Protein AF-A0A662KQZ7-F1 (afdb_monomer_lite)

Sequence (319 aa):
MIIERFAQHGINVYIDDGWKDGPVNGGGELLPYQSNLDDVLGKQLLAFYEHNFADERKGIFRYVVVGVRKDGGGFITPVKYNRFDAIYVSNDFNSMITRVAFTPRELRVQLAKAILHELGHSLGLMPGIFPGIDLMSRKFGDRYPSMSDDEYNAYLEKYYSVMNYQYIYNKPWWYSEDRKYLFDYSDGSNGLPYDWNDWEHIYLPTFQIDVPAYEDPSIETFEDFNPVKDYPELVAKGWKYDENLTRRYAEEFEKFVLVKNTEADIKVLIKEKAEKDEYNLRIYAKPKVEPVFAVYSLVAEGKLMNGNIQFYSPDKNIP

Foldseek 3Di:
DVQVQCVVLVHGDDDFQDDPPDDQLRHVDDDDADADDDQVVLVVLLVCVVPRHDPVCQLPAAAEDEHAYPQQAKAFFDNDFQFRRYIYGYQDPNVCVLLVQDDPVSSVLLRLLRVVLSVLVNQQNAQLLQLLFQQDPVVVNAQDVVDDPVLSVLLQQQQAASRHPSQSRDQPPPNDPPSDRDDHGFCCPSHPDNYDRSSLQGHPSRNNFRFQTDDPPPPDHSVRDDRPPPPPPCCPPQKDWDPVVQVVCVVVCCVLPPDDPFRKRKIKIARPDADPPDFGIWIWIFTPRPPGGGDTGTRWIFHQDPNDTDTDDPVPPDD

Secondary structure (DSSP, 8-state):
-HHHHHHHTT---------TTS-TTSS-PPPPP-S---TTT-HHHHHHHHHHS-GGGBTTB-EEEEE--TT--EEEE-SSSS---EEEEE-SHHHHHHTT--SHHHHHHHHHHHHHHHHHHTTT--TTTSEEEE---TTT--S-TTS-HHHHHHHHHH--STTSHHHHS---TTT-TT-PPP-S---STT-TTT---HHHH--GGGGGS---B----SSS-TTT---B-----S--TTEEE-HHHHHHHHHHHGGG-SSSSS-EEEEEEEETT--TTS--EEEEEEE--TTS----EEEEEEEEETTEEEE--GGG---

Structure (mmCIF, N/CA/C/O backbone):
data_AF-A0A662KQZ7-F1
#
_entry.id   AF-A0A662KQZ7-F1
#
loop_
_atom_site.group_PDB
_atom_site.id
_atom_site.type_symbol
_atom_site.label_atom_id
_atom_site.label_alt_id
_atom_site.label_comp_id
_atom_site.label_asym_id
_atom_site.label_entity_id
_atom_site.label_seq_id
_atom_site.pdbx_PDB_ins_code
_atom_site.Cartn_x
_atom_site.Cartn_y
_atom_site.Cartn_z
_atom_site.occupancy
_atom_site.B_iso_or_equiv
_atom_site.auth_seq_id
_atom_site.auth_comp_id
_atom_site.auth_asym_id
_atom_site.auth_atom_id
_atom_site.pdbx_PDB_model_num
ATOM 1 N N . MET A 1 1 ? 9.953 -15.419 -7.417 1.00 75.88 1 MET A N 1
ATOM 2 C CA . MET A 1 1 ? 8.485 -15.365 -7.195 1.00 75.88 1 MET A CA 1
ATOM 3 C C . MET A 1 1 ? 8.190 -14.462 -6.002 1.00 75.88 1 MET A C 1
ATOM 5 O O . MET A 1 1 ? 9.085 -14.290 -5.189 1.00 75.88 1 MET A O 1
ATOM 9 N N . ILE A 1 2 ? 6.979 -13.897 -5.875 1.00 86.06 2 ILE A N 1
ATOM 10 C CA . ILE A 1 2 ? 6.613 -13.027 -4.729 1.00 86.06 2 ILE A CA 1
ATOM 11 C C . ILE A 1 2 ? 6.863 -13.752 -3.398 1.00 86.06 2 ILE A C 1
ATOM 13 O O . ILE A 1 2 ? 7.532 -13.215 -2.525 1.00 86.06 2 ILE A O 1
ATOM 17 N N . ILE A 1 3 ? 6.428 -15.014 -3.301 1.00 90.06 3 ILE A N 1
ATOM 18 C CA . ILE A 1 3 ? 6.630 -15.867 -2.118 1.00 90.06 3 ILE A CA 1
ATOM 19 C C . ILE A 1 3 ? 8.115 -15.965 -1.736 1.00 90.06 3 ILE A C 1
ATOM 21 O O . ILE A 1 3 ? 8.460 -15.806 -0.574 1.00 90.06 3 ILE A O 1
ATOM 25 N N . GLU A 1 4 ? 9.002 -16.194 -2.711 1.00 89.00 4 GLU A N 1
ATOM 26 C CA . GLU A 1 4 ? 10.443 -16.329 -2.457 1.00 89.00 4 GLU A CA 1
ATOM 27 C C . GLU A 1 4 ? 11.063 -15.025 -1.949 1.00 89.00 4 GLU A C 1
ATOM 29 O O . GLU A 1 4 ? 11.915 -15.072 -1.070 1.00 89.00 4 GLU A O 1
ATOM 34 N N . ARG A 1 5 ? 10.626 -13.872 -2.477 1.00 89.44 5 ARG A N 1
ATOM 35 C CA . ARG A 1 5 ? 11.110 -12.562 -2.024 1.00 89.44 5 ARG A CA 1
ATOM 36 C C . ARG A 1 5 ? 10.711 -12.298 -0.587 1.00 89.44 5 ARG A C 1
ATOM 38 O O . ARG A 1 5 ? 11.571 -12.109 0.254 1.00 89.44 5 ARG A O 1
ATOM 45 N N . PHE A 1 6 ? 9.429 -12.415 -0.271 1.00 91.19 6 PHE A N 1
ATOM 46 C CA . PHE A 1 6 ? 8.954 -12.218 1.097 1.00 91.19 6 PHE A CA 1
ATOM 47 C C . PHE A 1 6 ? 9.588 -13.210 2.087 1.00 91.19 6 PHE A C 1
ATOM 49 O O . PHE A 1 6 ? 9.958 -12.820 3.194 1.00 91.19 6 PHE A O 1
ATOM 56 N N . ALA A 1 7 ? 9.811 -14.463 1.677 1.00 91.69 7 ALA A N 1
ATOM 57 C CA . ALA A 1 7 ? 10.473 -15.460 2.514 1.00 91.69 7 ALA A CA 1
ATOM 58 C C . ALA A 1 7 ? 11.930 -15.091 2.859 1.00 91.69 7 ALA A C 1
ATOM 60 O O . ALA A 1 7 ? 12.380 -15.404 3.961 1.00 91.69 7 ALA A O 1
ATOM 61 N N . GLN A 1 8 ? 12.655 -14.394 1.971 1.00 89.81 8 GLN A N 1
ATOM 62 C CA . GLN A 1 8 ? 14.005 -13.875 2.260 1.00 89.81 8 GLN A CA 1
ATOM 63 C C . GLN A 1 8 ? 14.004 -12.858 3.411 1.00 89.81 8 GLN A C 1
ATOM 65 O O . GLN A 1 8 ? 15.000 -12.747 4.121 1.00 89.81 8 GLN A O 1
ATOM 70 N N . HIS A 1 9 ? 12.870 -12.197 3.648 1.00 85.81 9 HIS A N 1
ATOM 71 C CA . HIS A 1 9 ? 12.657 -11.244 4.740 1.00 85.81 9 HIS A CA 1
ATOM 72 C C . HIS A 1 9 ? 11.870 -11.852 5.915 1.00 85.81 9 HIS A C 1
ATOM 74 O O . HIS A 1 9 ? 11.361 -11.132 6.769 1.00 85.81 9 HIS A O 1
ATOM 80 N N . GLY A 1 10 ? 11.757 -13.186 5.981 1.00 85.06 10 GLY A N 1
ATOM 81 C CA . GLY A 1 10 ? 11.071 -13.880 7.075 1.00 85.06 10 GLY A CA 1
ATOM 82 C C . GLY A 1 10 ? 9.547 -13.732 7.058 1.00 85.06 10 GLY A C 1
ATOM 83 O O . GLY A 1 10 ? 8.899 -13.970 8.078 1.00 85.06 10 GLY A O 1
ATOM 84 N N . ILE A 1 11 ? 8.963 -13.353 5.919 1.00 87.81 11 ILE A N 1
ATOM 85 C CA . ILE A 1 11 ? 7.523 -13.144 5.774 1.00 87.81 11 ILE A CA 1
ATOM 86 C C . ILE A 1 11 ? 6.914 -14.307 4.999 1.00 87.81 11 ILE A C 1
ATOM 88 O O . ILE A 1 11 ? 7.300 -14.613 3.871 1.00 87.81 11 ILE A O 1
ATOM 92 N N . ASN A 1 12 ? 5.910 -14.940 5.601 1.00 89.00 12 ASN A N 1
ATOM 93 C CA . ASN A 1 12 ? 5.162 -16.010 4.956 1.00 89.00 12 ASN A CA 1
ATOM 94 C C . ASN A 1 12 ? 4.050 -15.425 4.086 1.00 89.00 12 ASN A C 1
ATOM 96 O O . ASN A 1 12 ? 3.220 -14.653 4.566 1.00 89.00 12 ASN A O 1
ATOM 100 N N . VAL A 1 13 ? 4.012 -15.836 2.820 1.00 88.88 13 VAL A N 1
ATOM 101 C CA . VAL A 1 13 ? 2.973 -15.438 1.866 1.00 88.88 13 VAL A CA 1
ATOM 102 C C . VAL A 1 13 ? 2.086 -16.634 1.567 1.00 88.88 13 VAL A C 1
ATOM 104 O O . VAL A 1 13 ? 2.566 -17.678 1.128 1.00 88.88 13 VAL A O 1
ATOM 107 N N . TYR A 1 14 ? 0.785 -16.447 1.764 1.00 87.19 14 TYR A N 1
ATOM 108 C CA . TYR A 1 14 ? -0.248 -17.414 1.420 1.00 87.19 14 TYR A CA 1
ATOM 109 C C . TYR A 1 14 ? -1.086 -16.821 0.293 1.00 87.19 14 TYR A C 1
ATOM 111 O O . TYR A 1 14 ? -1.638 -15.732 0.439 1.00 87.19 14 TYR A O 1
ATOM 119 N N . ILE A 1 15 ? -1.142 -17.522 -0.836 1.00 85.75 15 ILE A N 1
ATOM 120 C CA . ILE A 1 15 ? -1.968 -17.145 -1.982 1.00 85.75 15 ILE A CA 1
ATOM 121 C C . ILE A 1 15 ? -3.130 -18.122 -2.021 1.00 85.75 15 ILE A C 1
ATOM 123 O O . ILE A 1 15 ? -2.909 -19.332 -2.027 1.00 85.75 15 ILE A O 1
ATOM 127 N N . ASP A 1 16 ? -4.342 -17.584 -2.036 1.00 80.12 16 ASP A N 1
ATOM 128 C CA . ASP A 1 16 ? -5.554 -18.357 -2.251 1.00 80.12 16 ASP A CA 1
ATOM 129 C C . ASP A 1 16 ? -6.150 -17.964 -3.600 1.00 80.12 16 ASP A C 1
ATOM 131 O O . ASP A 1 16 ? -6.481 -16.802 -3.837 1.00 80.12 16 ASP A O 1
ATOM 135 N N . ASP A 1 17 ? -6.221 -18.935 -4.497 1.00 74.81 17 ASP A N 1
ATOM 136 C CA . ASP A 1 17 ? -6.818 -18.829 -5.820 1.00 74.81 17 ASP A CA 1
ATOM 137 C C . ASP A 1 17 ? -8.196 -19.498 -5.877 1.00 74.81 17 ASP A C 1
ATOM 139 O O . ASP A 1 17 ? -8.661 -19.823 -6.961 1.00 74.81 17 ASP A O 1
ATOM 143 N N . GLY A 1 18 ? -8.857 -19.688 -4.734 1.00 67.88 18 GLY A N 1
ATOM 144 C CA . GLY A 1 18 ? -10.141 -20.361 -4.610 1.00 67.88 18 GLY A CA 1
ATOM 145 C C . GLY A 1 18 ? -10.022 -21.876 -4.734 1.00 67.88 18 GLY A C 1
ATOM 146 O O . GLY A 1 18 ? -9.717 -22.429 -5.789 1.00 67.88 18 GLY A O 1
ATOM 147 N N . TRP A 1 19 ? -10.339 -22.596 -3.660 1.00 62.97 19 TRP A N 1
ATOM 148 C CA . TRP A 1 19 ? -10.459 -24.052 -3.717 1.00 62.97 19 TRP A CA 1
ATOM 149 C C . TRP A 1 19 ? -11.850 -24.486 -4.158 1.00 62.97 19 TRP A C 1
ATOM 151 O O . TRP A 1 19 ? -12.856 -23.914 -3.745 1.00 62.97 19 TRP A O 1
ATOM 161 N N . LYS A 1 20 ? -11.912 -25.571 -4.937 1.00 60.44 20 LYS A N 1
ATOM 162 C CA . LYS A 1 20 ? -13.179 -26.155 -5.403 1.00 60.44 20 LYS A CA 1
ATOM 163 C C . LYS A 1 20 ? -14.123 -26.535 -4.252 1.00 60.44 20 LYS A C 1
ATOM 165 O O . LYS A 1 20 ? -15.333 -26.421 -4.408 1.00 60.44 20 LYS A O 1
ATOM 170 N N . ASP A 1 21 ? -13.552 -26.954 -3.124 1.00 65.19 21 ASP A N 1
ATOM 171 C CA . ASP A 1 21 ? -14.279 -27.318 -1.902 1.00 65.19 21 ASP A CA 1
ATOM 172 C C . ASP A 1 21 ? -14.209 -26.207 -0.830 1.00 65.19 21 ASP A C 1
ATOM 174 O O . ASP A 1 21 ? -14.544 -26.433 0.333 1.00 65.19 21 ASP A O 1
ATOM 178 N N . GLY A 1 22 ? -13.717 -25.020 -1.199 1.00 63.22 22 GLY A N 1
ATOM 179 C CA . GLY A 1 22 ? -13.642 -23.850 -0.329 1.00 63.22 22 GLY A CA 1
ATOM 180 C C . GLY A 1 22 ? -14.979 -23.107 -0.217 1.00 63.22 22 GLY A C 1
ATOM 181 O O . GLY A 1 22 ? -15.973 -23.500 -0.836 1.00 63.22 22 GLY A O 1
ATOM 182 N N . PRO A 1 23 ? -15.024 -22.015 0.567 1.00 62.88 23 PRO A N 1
ATOM 183 C CA . PRO A 1 23 ? -16.182 -21.132 0.600 1.00 62.88 23 PRO A CA 1
ATOM 184 C C . PRO A 1 23 ? -16.540 -20.658 -0.813 1.00 62.88 23 PRO A C 1
ATOM 186 O O . PRO A 1 23 ? -15.656 -20.347 -1.617 1.00 62.88 23 PRO A O 1
ATOM 189 N N . VAL A 1 24 ? -17.841 -20.564 -1.105 1.00 63.28 24 VAL A N 1
ATOM 190 C CA . VAL A 1 24 ? -18.322 -19.804 -2.268 1.00 63.28 24 VAL A CA 1
ATOM 191 C C . VAL A 1 24 ? -17.716 -18.400 -2.145 1.00 63.28 24 VAL A C 1
ATOM 193 O O . VAL A 1 24 ? -17.809 -17.824 -1.065 1.00 63.28 24 VAL A O 1
ATOM 196 N N . ASN A 1 25 ? -17.072 -17.881 -3.202 1.00 65.69 25 ASN A N 1
ATOM 197 C CA . ASN A 1 25 ? -16.348 -16.592 -3.213 1.00 65.69 25 ASN A CA 1
ATOM 198 C C . ASN A 1 25 ? -14.954 -16.598 -2.538 1.00 65.69 25 ASN A C 1
ATOM 200 O O . ASN A 1 25 ? -14.518 -15.613 -1.936 1.00 65.69 25 ASN A O 1
ATOM 204 N N . GLY A 1 26 ? -14.236 -17.725 -2.616 1.00 63.38 26 GLY A N 1
ATOM 205 C CA . GLY A 1 26 ? -12.878 -17.878 -2.077 1.00 63.38 26 GLY A CA 1
ATOM 206 C C . GLY A 1 26 ? -11.733 -17.329 -2.946 1.00 63.38 26 GLY A C 1
ATOM 207 O O . GLY A 1 26 ? -10.599 -17.337 -2.479 1.00 63.38 26 GLY A O 1
ATOM 208 N N . GLY A 1 27 ? -12.009 -16.865 -4.170 1.00 73.12 27 GLY A N 1
ATOM 209 C CA . GLY A 1 27 ? -11.004 -16.499 -5.180 1.00 73.12 27 GLY A CA 1
ATOM 210 C C . GLY A 1 27 ? -11.090 -17.371 -6.441 1.00 73.12 27 GLY A C 1
ATOM 211 O O . GLY A 1 27 ? -11.914 -18.279 -6.513 1.00 73.12 27 GLY A O 1
ATOM 212 N N . GLY A 1 28 ? -10.284 -17.064 -7.465 1.00 77.00 28 GLY A N 1
ATOM 213 C CA . GLY A 1 28 ? -10.148 -17.884 -8.689 1.00 77.00 28 GLY A CA 1
ATOM 214 C C . GLY A 1 28 ? -11.301 -17.860 -9.683 1.00 77.00 28 GLY A C 1
ATOM 215 O O . GLY A 1 28 ? -11.211 -18.465 -10.753 1.00 77.00 28 GLY A O 1
ATOM 216 N N . GLU A 1 29 ? -12.392 -17.183 -9.348 1.00 80.06 29 GLU A N 1
ATOM 217 C CA . GLU A 1 29 ? -13.544 -17.083 -10.226 1.00 80.06 29 GLU A CA 1
ATOM 218 C C . GLU A 1 29 ? -13.314 -16.110 -11.388 1.00 80.06 29 GLU A C 1
ATOM 220 O O . GLU A 1 29 ? -12.538 -15.155 -11.315 1.00 80.06 29 GLU A O 1
ATOM 225 N N . LEU A 1 30 ? -14.028 -16.356 -12.486 1.00 84.88 30 LEU A N 1
ATOM 226 C CA . LEU A 1 30 ? -14.088 -15.421 -13.599 1.00 84.88 30 LEU A CA 1
ATOM 227 C C . LEU A 1 30 ? -15.157 -14.371 -13.310 1.00 84.88 30 LEU A C 1
ATOM 229 O O . LEU A 1 30 ? -16.343 -14.686 -13.222 1.00 84.88 30 LEU A O 1
ATOM 233 N N . LEU A 1 31 ? -14.727 -13.117 -13.210 1.00 84.44 31 LEU A N 1
ATOM 234 C CA . LEU A 1 31 ? -15.608 -11.984 -12.959 1.00 84.44 31 LEU A CA 1
ATOM 235 C C . LEU A 1 31 ? -16.219 -11.442 -14.266 1.00 84.44 31 LEU A C 1
ATOM 237 O O . LEU A 1 31 ? -15.609 -11.561 -15.336 1.00 84.44 31 LEU A O 1
ATOM 241 N N . PRO A 1 32 ? -17.409 -10.812 -14.211 1.00 84.06 32 PRO A N 1
ATOM 242 C CA . PRO A 1 32 ? -17.989 -10.123 -15.358 1.00 84.06 32 PRO A CA 1
ATOM 243 C C . PRO A 1 32 ? -17.052 -9.059 -15.940 1.00 84.06 32 PRO A C 1
ATOM 245 O O . PRO A 1 32 ? -16.461 -8.265 -15.208 1.00 84.06 32 PRO A O 1
ATOM 248 N N . TYR A 1 33 ? -16.970 -8.996 -17.271 1.00 84.56 33 TYR A N 1
ATOM 249 C CA . TYR A 1 33 ? -16.213 -7.952 -17.958 1.00 84.56 33 TYR A CA 1
ATOM 250 C C . TYR A 1 33 ? -16.781 -6.560 -17.646 1.00 84.56 33 TYR A C 1
ATOM 252 O O . TYR A 1 33 ? -17.986 -6.331 -17.766 1.00 84.56 33 TYR A O 1
ATOM 260 N N . GLN A 1 34 ? -15.897 -5.624 -17.301 1.00 76.94 34 GLN A N 1
ATOM 261 C CA . GLN A 1 34 ? -16.217 -4.218 -17.071 1.00 76.94 34 GLN A CA 1
ATOM 262 C C . GLN A 1 34 ? -15.304 -3.354 -17.938 1.00 76.94 34 GLN A C 1
ATOM 264 O O . GLN A 1 34 ? -14.084 -3.446 -17.842 1.00 76.94 34 GLN A O 1
ATOM 269 N N . SER A 1 35 ? -15.890 -2.514 -18.792 1.00 68.19 35 SER A N 1
ATOM 270 C CA . SER A 1 35 ? -15.122 -1.643 -19.692 1.00 68.19 35 SER A CA 1
ATOM 271 C C . SER A 1 35 ? -14.590 -0.381 -19.008 1.00 68.19 35 SER A C 1
ATOM 273 O O . SER A 1 35 ? -13.646 0.226 -19.506 1.00 68.19 35 SER A O 1
ATOM 275 N N . ASN A 1 36 ? -15.210 0.017 -17.891 1.00 64.06 36 ASN A N 1
ATOM 276 C CA . ASN A 1 36 ? -14.934 1.259 -17.175 1.00 64.06 36 ASN A CA 1
ATOM 277 C C . ASN A 1 36 ? -14.594 0.931 -15.715 1.00 64.06 36 ASN A C 1
ATOM 279 O O . ASN A 1 36 ? -15.463 0.984 -14.843 1.00 64.06 36 ASN A O 1
ATOM 283 N N . LEU A 1 37 ? -13.344 0.536 -15.485 1.00 69.75 37 LEU A N 1
ATOM 284 C CA . LEU A 1 37 ? -12.750 0.421 -14.156 1.00 69.75 37 LEU A CA 1
ATOM 285 C C . LEU A 1 37 ? -11.941 1.692 -13.906 1.00 69.75 37 LEU A C 1
ATOM 287 O O . LEU A 1 37 ? -11.006 1.977 -14.653 1.00 69.75 37 LEU A O 1
ATOM 291 N N . ASP A 1 38 ? -12.366 2.452 -12.905 1.00 63.31 38 ASP A N 1
ATOM 292 C CA . ASP A 1 38 ? -11.817 3.752 -12.530 1.00 63.31 38 ASP A CA 1
ATOM 293 C C . ASP A 1 38 ? -11.467 3.722 -11.037 1.00 63.31 38 ASP A C 1
ATOM 295 O O . ASP A 1 38 ? -12.185 3.096 -10.249 1.00 63.31 38 ASP A O 1
ATOM 299 N N . ASP A 1 39 ? -10.360 4.361 -10.679 1.00 59.50 39 ASP A N 1
ATOM 300 C CA . ASP A 1 39 ? -9.880 4.503 -9.303 1.00 59.50 39 ASP A CA 1
ATOM 301 C C . ASP A 1 39 ? -10.681 5.571 -8.542 1.00 59.50 39 ASP A C 1
ATOM 303 O O . ASP A 1 39 ? -10.994 5.354 -7.376 1.00 59.50 39 ASP A O 1
ATOM 307 N N . VAL A 1 40 ? -11.136 6.636 -9.216 1.00 56.53 40 VAL A N 1
ATOM 308 C CA . VAL A 1 40 ? -11.858 7.769 -8.595 1.00 56.53 40 VAL A CA 1
ATOM 309 C C . VAL A 1 40 ? -13.270 7.403 -8.135 1.00 56.53 40 VAL A C 1
ATOM 311 O O . VAL A 1 40 ? -13.791 7.928 -7.152 1.00 56.53 40 VAL A O 1
ATOM 314 N N . LEU A 1 41 ? -13.957 6.531 -8.878 1.00 53.41 41 LEU A N 1
ATOM 315 C CA . LEU A 1 41 ? -15.350 6.195 -8.582 1.00 53.41 41 LEU A CA 1
ATOM 316 C C . LEU A 1 41 ? -15.524 4.904 -7.790 1.00 53.41 41 LEU A C 1
ATOM 318 O O . LEU A 1 41 ? -16.660 4.690 -7.364 1.00 53.41 41 LEU A O 1
ATOM 322 N N . GLY A 1 42 ? -14.473 4.086 -7.593 1.00 54.41 42 GLY A N 1
ATOM 323 C CA . GLY A 1 42 ? -14.346 2.930 -6.675 1.00 54.41 42 GLY A CA 1
ATOM 324 C C . GLY A 1 42 ? -15.408 1.814 -6.743 1.00 54.41 42 GLY A C 1
ATOM 325 O O . GLY A 1 42 ? -15.209 0.707 -6.246 1.00 54.41 42 GLY A O 1
ATOM 326 N N . LYS A 1 43 ? -16.549 2.063 -7.385 1.00 62.97 43 LYS A N 1
ATOM 327 C CA . LYS A 1 43 ? -17.791 1.290 -7.294 1.00 62.97 43 LYS A CA 1
ATOM 328 C C . LYS A 1 43 ? -17.670 -0.089 -7.919 1.00 62.97 43 LYS A C 1
ATOM 330 O O . LYS A 1 43 ? -18.396 -0.993 -7.526 1.00 62.97 43 LYS A O 1
ATOM 335 N N . GLN A 1 44 ? -16.779 -0.263 -8.889 1.00 75.44 44 GLN A N 1
ATOM 336 C CA . GLN A 1 44 ? -16.594 -1.529 -9.589 1.00 75.44 44 GLN A CA 1
ATOM 337 C C . GLN A 1 44 ? -15.706 -2.485 -8.791 1.00 75.44 44 GLN A C 1
ATOM 339 O O . GLN A 1 44 ? -16.078 -3.646 -8.635 1.00 75.44 44 GLN A O 1
ATOM 344 N N . LEU A 1 45 ? -14.581 -2.008 -8.237 1.00 80.88 45 LEU A N 1
ATOM 345 C CA . LEU A 1 45 ? -13.783 -2.835 -7.328 1.00 80.88 45 LEU A CA 1
ATOM 346 C C . LEU A 1 45 ? -14.559 -3.107 -6.033 1.00 80.88 45 LEU A C 1
ATOM 348 O O . LEU A 1 45 ? -14.515 -4.229 -5.540 1.00 80.88 45 LEU A O 1
ATOM 352 N N . LEU A 1 46 ? -15.356 -2.138 -5.563 1.00 80.50 46 LEU A N 1
ATOM 353 C CA . LEU A 1 46 ? -16.319 -2.327 -4.477 1.00 80.50 46 LEU A CA 1
ATOM 354 C C . LEU A 1 46 ? -17.345 -3.414 -4.766 1.00 80.50 46 LEU A C 1
ATOM 356 O O . LEU A 1 46 ? -17.543 -4.279 -3.921 1.00 80.50 46 LEU A O 1
ATOM 360 N N . ALA A 1 47 ? -17.948 -3.428 -5.953 1.00 81.62 47 ALA A N 1
ATOM 361 C CA . ALA A 1 47 ? -18.916 -4.460 -6.309 1.00 81.62 47 ALA A CA 1
ATOM 362 C C . ALA A 1 47 ? -18.298 -5.867 -6.259 1.00 81.62 47 ALA A C 1
ATOM 364 O O . ALA A 1 47 ? -18.896 -6.777 -5.687 1.00 81.62 47 ALA A O 1
ATOM 365 N N . PHE A 1 48 ? -17.087 -6.046 -6.798 1.00 85.19 48 PHE A N 1
ATOM 366 C CA . PHE A 1 48 ? -16.379 -7.323 -6.678 1.00 85.19 48 PHE A CA 1
ATOM 367 C C . PHE A 1 48 ? -16.027 -7.626 -5.222 1.00 85.19 48 PHE A C 1
ATOM 369 O O . PHE A 1 48 ? -16.237 -8.734 -4.741 1.00 85.19 48 PHE A O 1
ATOM 376 N N . TYR A 1 49 ? -15.569 -6.631 -4.472 1.00 83.31 49 TYR A N 1
ATOM 377 C CA . TYR A 1 49 ? -15.245 -6.822 -3.070 1.00 83.31 49 TYR A CA 1
ATOM 378 C C . TYR A 1 49 ? -16.448 -7.257 -2.226 1.00 83.31 49 TYR A C 1
ATOM 380 O O . TYR A 1 49 ? -16.329 -8.132 -1.370 1.00 83.31 49 TYR A O 1
ATOM 388 N N . GLU A 1 50 ? -17.624 -6.682 -2.465 1.00 82.44 50 GLU A N 1
ATOM 389 C CA . GLU A 1 50 ? -18.853 -7.003 -1.740 1.00 82.44 50 GLU A CA 1
ATOM 390 C C . GLU A 1 50 ? -19.446 -8.353 -2.135 1.00 82.44 50 GLU A C 1
ATOM 392 O O . GLU A 1 50 ? -19.979 -9.045 -1.270 1.00 82.44 50 GLU A O 1
ATOM 397 N N . HIS A 1 51 ? -19.356 -8.739 -3.408 1.00 82.38 51 HIS A N 1
ATOM 398 C CA . HIS A 1 51 ? -20.121 -9.871 -3.935 1.00 82.38 51 HIS A CA 1
ATOM 399 C C . HIS A 1 51 ? -19.290 -11.104 -4.293 1.00 82.38 51 HIS A C 1
ATOM 401 O O . HIS A 1 51 ? -19.863 -12.186 -4.415 1.00 82.38 51 HIS A O 1
ATOM 407 N N . ASN A 1 52 ? -17.972 -10.957 -4.439 1.00 82.25 52 ASN A N 1
ATOM 408 C CA . ASN A 1 52 ? -17.061 -11.985 -4.954 1.00 82.25 52 ASN A CA 1
ATOM 409 C C . ASN A 1 52 ? -15.947 -12.369 -3.971 1.00 82.25 52 ASN A C 1
ATOM 411 O O . ASN A 1 52 ? -15.228 -13.339 -4.195 1.00 82.25 52 ASN A O 1
ATOM 415 N N . PHE A 1 53 ? -15.840 -11.677 -2.835 1.00 82.25 53 PHE A N 1
ATOM 416 C CA . PHE A 1 53 ? -14.982 -12.103 -1.732 1.00 82.25 53 PHE A CA 1
ATOM 417 C C . PHE A 1 53 ? -15.800 -12.382 -0.479 1.00 82.25 53 PHE A C 1
ATOM 419 O O . PHE A 1 53 ? -16.622 -11.565 -0.056 1.00 82.25 53 PHE A O 1
ATOM 426 N N . ALA A 1 54 ? -15.557 -13.549 0.114 1.00 80.69 54 ALA A N 1
ATOM 427 C CA . ALA A 1 54 ? -16.254 -14.009 1.305 1.00 80.69 54 ALA A CA 1
ATOM 428 C C . ALA A 1 54 ? -16.044 -13.056 2.501 1.00 80.69 54 ALA A C 1
ATOM 430 O O . ALA A 1 54 ? -14.919 -12.642 2.800 1.00 80.69 54 ALA A O 1
ATOM 431 N N . ASP A 1 55 ? -17.132 -12.694 3.187 1.00 78.81 55 ASP A N 1
ATOM 432 C CA . ASP A 1 55 ? -17.122 -11.678 4.247 1.00 78.81 55 ASP A CA 1
ATOM 433 C C . ASP A 1 55 ? -16.219 -12.061 5.423 1.00 78.81 55 ASP A C 1
ATOM 435 O O . ASP A 1 55 ? -15.510 -11.214 5.967 1.00 78.81 55 ASP A O 1
ATOM 439 N N . GLU A 1 56 ? -16.179 -13.344 5.778 1.00 77.56 56 GLU A N 1
ATOM 440 C CA . GLU A 1 56 ? -15.362 -13.888 6.863 1.00 77.56 56 GLU A CA 1
ATOM 441 C C . GLU A 1 56 ? -13.851 -13.780 6.614 1.00 77.56 56 GLU A C 1
ATOM 443 O O . GLU A 1 56 ? -13.055 -13.980 7.530 1.00 77.56 56 GLU A O 1
ATOM 448 N N . ARG A 1 57 ? -13.443 -13.460 5.383 1.00 79.50 57 ARG A N 1
ATOM 449 C CA . ARG A 1 57 ? -12.037 -13.331 4.981 1.00 79.50 57 ARG A CA 1
ATOM 450 C C . ARG A 1 57 ? -11.564 -11.879 4.929 1.00 79.50 57 ARG A C 1
ATOM 452 O O . ARG A 1 57 ? -10.359 -11.624 4.831 1.00 79.50 57 ARG A O 1
ATOM 459 N N . LYS A 1 58 ? -12.484 -10.910 4.980 1.00 80.31 58 LYS A N 1
ATOM 460 C CA . LYS A 1 58 ? -12.185 -9.469 4.888 1.00 80.31 58 LYS A CA 1
ATOM 461 C C . LYS A 1 58 ? -11.414 -9.013 6.124 1.00 80.31 58 LYS A C 1
ATOM 463 O O . LYS A 1 58 ? -11.764 -9.353 7.249 1.00 80.31 58 LYS A O 1
ATOM 468 N N . GLY A 1 59 ? -10.318 -8.285 5.907 1.00 75.81 59 GLY A N 1
ATOM 469 C CA . GLY A 1 59 ? -9.348 -7.960 6.959 1.00 75.81 59 GLY A CA 1
ATOM 470 C C . GLY A 1 59 ? -8.388 -9.101 7.334 1.00 75.81 59 GLY A C 1
ATOM 471 O O . GLY A 1 59 ? -7.605 -8.939 8.270 1.00 75.81 59 GLY A O 1
ATOM 472 N N . ILE A 1 60 ? -8.414 -10.233 6.618 1.00 80.50 60 ILE A N 1
ATOM 473 C CA . ILE A 1 60 ? -7.424 -11.324 6.730 1.00 80.50 60 ILE A CA 1
ATOM 474 C C . ILE A 1 60 ? -6.568 -11.405 5.462 1.00 80.50 60 ILE A C 1
ATOM 476 O O . ILE A 1 60 ? -5.349 -11.541 5.551 1.00 80.50 60 ILE A O 1
ATOM 480 N N . PHE A 1 61 ? -7.197 -11.282 4.292 1.00 85.94 61 PHE A N 1
ATOM 481 C CA . PHE A 1 61 ? -6.528 -11.321 2.994 1.00 85.94 61 PHE A CA 1
ATOM 482 C C . PHE A 1 61 ? -6.490 -9.947 2.330 1.00 85.94 61 PHE A C 1
ATOM 484 O O . PHE A 1 61 ? -7.306 -9.074 2.618 1.00 85.94 61 PHE A O 1
ATOM 491 N N . ARG A 1 62 ? -5.535 -9.801 1.409 1.00 88.12 62 ARG A N 1
ATOM 492 C CA . ARG A 1 62 ? -5.577 -8.788 0.358 1.00 88.12 62 ARG A CA 1
ATOM 493 C C . ARG A 1 62 ? -6.177 -9.416 -0.886 1.00 88.12 62 ARG A C 1
ATOM 495 O O . ARG A 1 62 ? -5.875 -10.565 -1.209 1.00 88.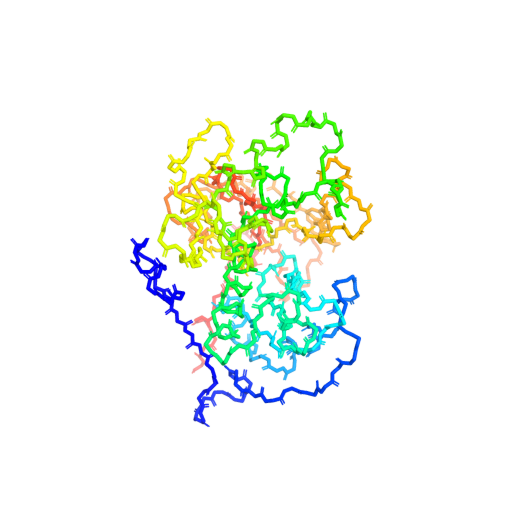12 62 ARG A O 1
ATOM 502 N N . TYR A 1 63 ? -6.995 -8.653 -1.578 1.00 88.69 63 TYR A N 1
ATOM 503 C CA . TYR A 1 63 ? -7.803 -9.120 -2.685 1.00 88.69 63 TYR A CA 1
ATOM 504 C C . TYR A 1 63 ? -7.262 -8.580 -3.991 1.00 88.69 63 TYR A C 1
ATOM 506 O O . TYR A 1 63 ? -7.029 -7.384 -4.110 1.00 88.69 63 TYR A O 1
ATOM 514 N N . VAL A 1 64 ? -7.063 -9.453 -4.974 1.00 90.50 64 VAL A N 1
ATOM 515 C CA . VAL A 1 64 ? -6.498 -9.065 -6.268 1.00 90.50 64 VAL A CA 1
ATOM 516 C C . VAL A 1 64 ? -7.510 -9.358 -7.362 1.00 90.50 64 VAL A C 1
ATOM 518 O O . VAL A 1 64 ? -7.924 -10.502 -7.544 1.00 90.50 64 VAL A O 1
ATOM 521 N N . VAL A 1 65 ? -7.870 -8.329 -8.122 1.00 90.00 65 VAL A N 1
ATOM 522 C CA . VAL A 1 65 ? -8.651 -8.453 -9.353 1.00 90.00 65 VAL A CA 1
ATOM 523 C C . VAL A 1 65 ? -7.728 -8.213 -10.543 1.00 90.00 65 VAL A C 1
ATOM 525 O O . VAL A 1 65 ? -7.104 -7.159 -10.664 1.00 90.00 65 VAL A O 1
ATOM 528 N N . VAL A 1 66 ? -7.652 -9.195 -11.441 1.00 89.94 66 VAL A N 1
ATOM 529 C CA . VAL A 1 66 ? -6.911 -9.079 -12.702 1.00 89.94 66 VAL A CA 1
ATOM 530 C C . VAL A 1 66 ? -7.904 -8.842 -13.833 1.00 89.94 66 VAL A C 1
ATOM 532 O O . VAL A 1 66 ? -8.762 -9.686 -14.087 1.00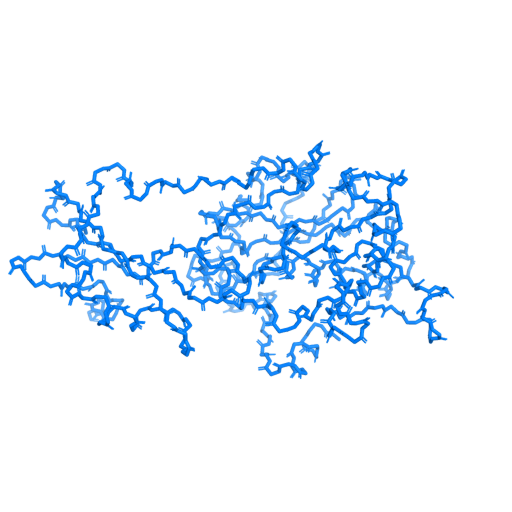 89.94 66 VAL A O 1
ATOM 535 N N . GLY A 1 67 ? -7.803 -7.695 -14.503 1.00 87.56 67 GLY A N 1
ATOM 536 C CA . GLY A 1 67 ? -8.825 -7.242 -15.449 1.00 87.56 67 GLY A CA 1
ATOM 537 C C . GLY A 1 67 ? -8.286 -6.562 -16.703 1.00 87.56 67 GLY A C 1
ATOM 538 O O . GLY A 1 67 ? -7.145 -6.768 -17.114 1.00 87.56 67 GLY A O 1
ATOM 539 N N . VAL A 1 68 ? -9.143 -5.759 -17.332 1.00 83.19 68 VAL A N 1
ATOM 540 C CA . VAL A 1 68 ? -8.845 -4.967 -18.532 1.00 83.19 68 VAL A CA 1
ATOM 541 C C . VAL A 1 68 ? -9.056 -3.488 -18.210 1.00 83.19 68 VAL A C 1
ATOM 543 O O . VAL A 1 68 ? -10.163 -3.091 -17.857 1.00 83.19 68 VAL A O 1
ATOM 546 N N . ARG A 1 69 ? -8.015 -2.659 -18.341 1.00 77.62 69 ARG A N 1
ATOM 547 C CA . ARG A 1 69 ? -8.094 -1.190 -18.208 1.00 77.62 69 ARG A CA 1
ATOM 548 C C . ARG A 1 69 ? -7.421 -0.530 -19.409 1.00 77.62 69 ARG A C 1
ATOM 550 O O . ARG A 1 69 ? -6.397 -1.004 -19.891 1.00 77.62 69 ARG A O 1
ATOM 557 N N . LYS A 1 70 ? -8.005 0.565 -19.903 1.00 74.31 70 LYS A N 1
ATOM 558 C CA . LYS A 1 70 ? -7.602 1.219 -21.162 1.00 74.31 70 LYS A CA 1
ATOM 559 C C . LYS A 1 70 ? -6.152 1.729 -21.160 1.00 74.31 70 LYS A C 1
ATOM 561 O O . LYS A 1 70 ? -5.524 1.744 -22.212 1.00 74.31 70 LYS A O 1
ATOM 566 N N . ASP A 1 71 ? -5.637 2.140 -20.007 1.00 72.69 71 ASP A N 1
ATOM 567 C CA . ASP A 1 71 ? -4.253 2.600 -19.820 1.00 72.69 71 ASP A CA 1
ATOM 568 C C . ASP A 1 71 ? -3.262 1.460 -19.495 1.00 72.69 71 ASP A C 1
ATOM 570 O O . ASP A 1 71 ? -2.051 1.676 -19.477 1.00 72.69 71 ASP A O 1
ATOM 574 N N . GLY A 1 72 ? -3.747 0.232 -19.273 1.00 71.81 72 GLY A N 1
ATOM 575 C CA . GLY A 1 72 ? -2.920 -0.911 -18.881 1.00 71.81 72 GLY A CA 1
ATOM 576 C C . GLY A 1 72 ? -2.367 -0.843 -17.448 1.00 71.81 72 GLY A C 1
ATOM 577 O O . GLY A 1 72 ? -1.480 -1.637 -17.112 1.00 71.81 72 GLY A O 1
ATOM 578 N N . GLY A 1 73 ? -2.869 0.079 -16.620 1.00 78.12 73 GLY A N 1
ATOM 579 C CA . GLY A 1 73 ? -2.390 0.348 -15.264 1.00 78.12 73 GLY A CA 1
ATOM 580 C C . GLY A 1 73 ? -2.838 -0.660 -14.202 1.00 78.12 73 GLY A C 1
ATOM 581 O O . GLY A 1 73 ? -3.589 -1.608 -14.467 1.00 78.12 73 GLY A O 1
ATOM 582 N N . GLY A 1 74 ? -2.329 -0.452 -12.993 1.00 83.62 74 GLY A N 1
ATOM 583 C CA . GLY A 1 74 ? -2.811 -1.033 -11.745 1.00 83.62 74 GLY A CA 1
ATOM 584 C C . GLY A 1 74 ? -3.138 0.093 -10.769 1.00 83.62 74 GLY A C 1
ATOM 585 O O . GLY A 1 74 ? -2.813 1.245 -11.044 1.00 83.62 74 GLY A O 1
ATOM 586 N N . PHE A 1 75 ? -3.868 -0.233 -9.713 1.00 82.75 75 PHE A N 1
ATOM 587 C CA . PHE A 1 75 ? -4.071 0.671 -8.592 1.00 82.75 75 PHE A CA 1
ATOM 588 C C . PHE A 1 75 ? -4.470 -0.117 -7.353 1.00 82.75 75 PHE A C 1
ATOM 590 O O . PHE A 1 75 ? -5.003 -1.235 -7.424 1.00 82.75 75 PHE A O 1
ATOM 597 N N . ILE A 1 76 ? -4.298 0.536 -6.217 1.00 81.88 76 ILE A N 1
ATOM 598 C CA . ILE A 1 76 ? -4.865 0.138 -4.948 1.00 81.88 76 ILE A CA 1
ATOM 599 C C . ILE A 1 76 ? -5.868 1.197 -4.500 1.00 81.88 76 ILE A C 1
ATOM 601 O O . ILE A 1 76 ? -5.645 2.391 -4.676 1.00 81.88 76 ILE A O 1
ATOM 605 N N . THR A 1 77 ? -7.002 0.779 -3.949 1.00 74.81 77 THR A N 1
ATOM 606 C CA . THR A 1 77 ? -8.025 1.727 -3.488 1.00 74.81 77 THR A CA 1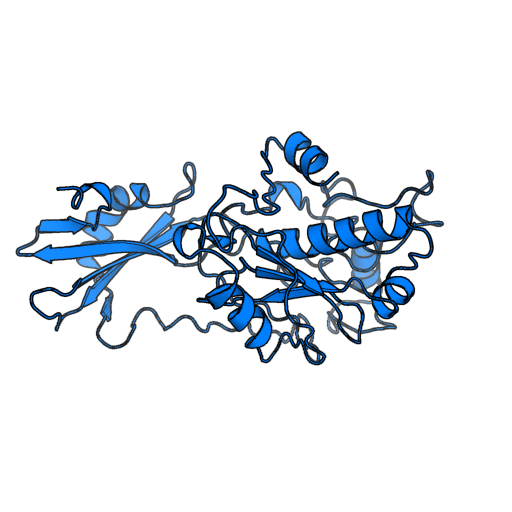
ATOM 607 C C . THR A 1 77 ? -8.645 1.248 -2.181 1.00 74.81 77 THR A C 1
ATOM 609 O O . THR A 1 77 ? -8.792 0.034 -1.980 1.00 74.81 77 THR A O 1
ATOM 612 N N . PRO A 1 78 ? -8.993 2.170 -1.268 1.00 71.38 78 PRO A N 1
ATOM 613 C CA . PRO A 1 78 ? -9.790 1.832 -0.110 1.00 71.38 78 PRO A CA 1
ATOM 614 C C . PRO A 1 78 ? -11.228 1.541 -0.532 1.00 71.38 78 PRO A C 1
ATOM 616 O O . PRO A 1 78 ? -11.988 2.426 -0.916 1.00 71.38 78 PRO A O 1
ATOM 619 N N . VAL A 1 79 ? -11.620 0.274 -0.454 1.00 69.44 79 VAL A N 1
ATOM 620 C CA . VAL A 1 79 ? -12.941 -0.154 -0.922 1.00 69.44 79 VAL A CA 1
ATOM 621 C C . VAL A 1 79 ? -14.004 0.006 0.164 1.00 69.44 79 VAL A C 1
ATOM 623 O O . VAL A 1 79 ? -15.092 0.528 -0.080 1.00 69.44 79 VAL A O 1
ATOM 626 N N . LYS A 1 80 ? -13.691 -0.428 1.387 1.00 65.50 80 LYS A N 1
ATOM 627 C CA . LYS A 1 80 ? -14.567 -0.299 2.554 1.00 65.50 80 LYS A CA 1
ATOM 628 C C . LYS A 1 80 ? -13.743 0.155 3.748 1.00 65.50 80 LYS A C 1
ATOM 630 O O . LYS A 1 80 ? -12.869 -0.578 4.205 1.00 65.50 80 LYS A O 1
ATOM 635 N N . TYR A 1 81 ? -14.077 1.337 4.273 1.00 61.16 81 TYR A N 1
ATOM 636 C CA . TYR A 1 81 ? -13.184 2.108 5.151 1.00 61.16 81 TYR A CA 1
ATOM 637 C C . TYR A 1 81 ? -11.874 2.457 4.426 1.00 61.16 81 TYR A C 1
ATOM 639 O O . TYR A 1 81 ? -11.658 2.012 3.301 1.00 61.16 81 TYR A O 1
ATOM 647 N N . ASN A 1 82 ? -10.987 3.247 5.032 1.00 65.31 82 ASN A N 1
ATOM 648 C CA . ASN A 1 82 ? -9.742 3.640 4.363 1.00 65.31 82 ASN A CA 1
ATOM 649 C C . ASN A 1 82 ? -8.675 2.529 4.412 1.00 65.31 82 ASN A C 1
ATOM 651 O O . ASN A 1 82 ? -7.523 2.780 4.755 1.00 65.31 82 ASN A O 1
ATOM 655 N N . ARG A 1 83 ? -9.063 1.281 4.132 1.00 76.25 83 ARG A N 1
ATOM 656 C CA . ARG A 1 83 ? -8.192 0.102 4.170 1.00 76.25 83 ARG A CA 1
ATOM 657 C C . ARG A 1 83 ? -7.733 -0.245 2.767 1.00 76.25 83 ARG A C 1
ATOM 659 O O . ARG A 1 83 ? -8.547 -0.578 1.915 1.00 76.25 83 ARG A O 1
ATOM 666 N N . PHE A 1 84 ? -6.426 -0.236 2.548 1.00 78.06 84 PHE A N 1
ATOM 667 C CA . PHE A 1 84 ? -5.826 -0.663 1.286 1.00 78.06 84 PHE A CA 1
ATOM 668 C C . PHE A 1 84 ? -5.688 -2.187 1.223 1.00 78.06 84 PHE A C 1
ATOM 670 O O . PHE A 1 84 ? -4.591 -2.740 1.313 1.00 78.06 84 PHE A O 1
ATOM 677 N N . ASP A 1 85 ? -6.818 -2.883 1.119 1.00 84.06 85 ASP A N 1
ATOM 678 C CA . ASP A 1 85 ? -6.880 -4.344 1.061 1.00 84.06 85 ASP A CA 1
ATOM 679 C C . ASP A 1 85 ? -7.318 -4.891 -0.305 1.00 84.06 85 ASP A C 1
ATOM 681 O O . ASP A 1 85 ? -7.296 -6.106 -0.493 1.00 84.06 85 ASP A O 1
ATOM 685 N N . ALA A 1 86 ? -7.646 -4.031 -1.275 1.00 87.12 86 ALA A N 1
ATOM 686 C CA . ALA A 1 86 ? -8.031 -4.436 -2.623 1.00 87.12 86 ALA A CA 1
ATOM 687 C C . ALA A 1 86 ? -7.131 -3.815 -3.698 1.00 87.12 86 ALA A C 1
ATOM 689 O O . ALA A 1 86 ? -6.960 -2.601 -3.783 1.00 87.12 86 ALA A O 1
ATOM 690 N N . ILE A 1 87 ? -6.595 -4.687 -4.544 1.00 89.69 87 ILE A N 1
ATOM 691 C CA . ILE A 1 87 ? -5.658 -4.398 -5.620 1.00 89.69 87 ILE A CA 1
ATOM 692 C C . ILE A 1 87 ? -6.334 -4.723 -6.946 1.00 89.69 87 ILE A C 1
ATOM 694 O O . ILE A 1 87 ? -6.908 -5.802 -7.130 1.00 89.69 87 ILE A O 1
ATOM 698 N N . TYR A 1 88 ? -6.195 -3.819 -7.902 1.00 89.50 88 TYR A N 1
ATOM 699 C CA . TYR A 1 88 ? -6.566 -4.049 -9.283 1.00 89.50 88 TYR A CA 1
ATOM 700 C C . TYR A 1 88 ? -5.332 -3.975 -10.180 1.00 89.50 88 TYR A C 1
ATOM 702 O O . TYR A 1 88 ? -4.546 -3.037 -10.089 1.00 89.50 88 TYR A O 1
ATOM 710 N N . VAL A 1 89 ? -5.175 -4.931 -11.097 1.00 90.00 89 VAL A N 1
ATOM 711 C CA . VAL A 1 89 ? -4.087 -4.908 -12.086 1.00 90.00 89 VAL A CA 1
ATOM 712 C C . VAL A 1 89 ? -4.606 -5.298 -13.467 1.00 90.00 89 VAL A C 1
ATOM 714 O O . VAL A 1 89 ? -5.184 -6.371 -13.647 1.00 90.00 89 VAL A O 1
ATOM 717 N N . SER A 1 90 ? -4.360 -4.461 -14.481 1.00 87.88 90 SER A N 1
ATOM 718 C CA . SER A 1 90 ? -4.687 -4.821 -15.868 1.00 87.88 90 SER A CA 1
ATOM 719 C C . SER A 1 90 ? -3.779 -5.941 -16.386 1.00 87.88 90 SER A C 1
ATOM 721 O O . SER A 1 90 ? -2.584 -5.983 -16.077 1.00 87.88 90 SER A O 1
ATOM 723 N N . ASN A 1 91 ? -4.322 -6.830 -17.211 1.00 87.56 91 ASN A N 1
ATOM 724 C CA . ASN A 1 91 ? -3.578 -7.848 -17.952 1.00 87.56 91 ASN A CA 1
ATOM 725 C C . ASN A 1 91 ? -4.173 -8.056 -19.357 1.00 87.56 91 ASN A C 1
ATOM 727 O O . ASN A 1 91 ? -4.500 -9.170 -19.767 1.00 87.56 91 ASN A O 1
ATOM 731 N N . ASP A 1 92 ? -4.355 -6.954 -20.079 1.00 82.31 92 ASP A N 1
ATOM 732 C CA . ASP A 1 92 ? -4.893 -6.881 -21.437 1.00 82.31 92 ASP A CA 1
ATOM 733 C C . ASP A 1 92 ? -3.823 -6.508 -22.477 1.00 82.31 92 ASP A C 1
ATOM 735 O O . ASP A 1 92 ? -2.665 -6.268 -22.138 1.00 82.31 92 ASP A O 1
ATOM 739 N N . PHE A 1 93 ? -4.205 -6.411 -23.755 1.00 81.56 93 PHE A N 1
ATOM 740 C CA . PHE A 1 93 ? -3.281 -6.047 -24.837 1.00 81.56 93 PHE A CA 1
ATOM 741 C C . PHE A 1 93 ? -2.600 -4.686 -24.615 1.00 81.56 93 PHE A C 1
ATOM 743 O O . PHE A 1 93 ? -1.412 -4.546 -24.906 1.00 81.56 93 PHE A O 1
ATOM 750 N N . ASN A 1 94 ? -3.311 -3.705 -24.046 1.00 79.25 94 ASN A N 1
ATOM 751 C CA . ASN A 1 94 ? -2.725 -2.404 -23.718 1.00 79.25 94 ASN A CA 1
ATOM 752 C C . ASN A 1 94 ? -1.646 -2.553 -22.641 1.00 79.25 94 ASN A C 1
ATOM 754 O O . ASN A 1 94 ? -0.540 -2.053 -22.824 1.00 79.25 94 ASN A O 1
ATOM 758 N N . SER A 1 95 ? -1.897 -3.339 -21.587 1.00 79.06 95 SER A N 1
ATOM 759 C CA . SER A 1 95 ? -0.873 -3.665 -20.588 1.00 79.06 95 SER A CA 1
ATOM 760 C C . SER A 1 95 ? 0.335 -4.395 -21.192 1.00 79.06 95 SER A C 1
ATOM 762 O O . SER A 1 95 ? 1.460 -4.165 -20.757 1.00 79.06 95 SER A O 1
ATOM 764 N N . MET A 1 96 ? 0.160 -5.213 -22.241 1.00 79.94 96 MET A N 1
ATOM 765 C CA . MET A 1 96 ? 1.293 -5.843 -22.938 1.00 79.94 96 MET A CA 1
ATOM 766 C C . MET A 1 96 ? 2.198 -4.804 -23.601 1.00 79.94 96 MET A C 1
ATOM 768 O O . MET A 1 96 ? 3.421 -4.933 -23.547 1.00 79.94 96 MET A O 1
ATOM 772 N N . ILE A 1 97 ? 1.599 -3.783 -24.220 1.00 78.44 97 ILE A N 1
ATOM 773 C CA . ILE A 1 97 ? 2.325 -2.682 -24.859 1.00 78.44 97 ILE A CA 1
ATOM 774 C C . ILE A 1 97 ? 3.014 -1.833 -23.792 1.00 78.44 97 ILE A C 1
ATOM 776 O O . ILE A 1 97 ? 4.230 -1.657 -23.861 1.00 78.44 97 ILE A O 1
ATOM 780 N N . THR A 1 98 ? 2.268 -1.371 -22.784 1.00 74.25 98 THR A N 1
ATOM 781 C CA . THR A 1 98 ? 2.785 -0.521 -21.699 1.00 74.25 98 THR A CA 1
ATOM 782 C C . THR A 1 98 ? 3.935 -1.198 -20.951 1.00 74.25 98 THR A C 1
ATOM 784 O O . THR A 1 98 ? 4.924 -0.552 -20.615 1.00 74.25 98 THR A O 1
ATOM 787 N N . ARG A 1 99 ? 3.855 -2.517 -20.734 1.00 77.12 99 ARG A N 1
ATOM 788 C CA . ARG A 1 99 ? 4.857 -3.293 -19.984 1.00 77.12 99 ARG A CA 1
ATOM 789 C C . ARG A 1 99 ? 5.919 -3.958 -20.862 1.00 77.12 99 ARG A C 1
ATOM 791 O O . ARG A 1 99 ? 6.748 -4.711 -20.344 1.00 77.12 99 ARG A O 1
ATOM 798 N N . VAL A 1 100 ? 5.887 -3.726 -22.179 1.00 78.12 100 VAL A N 1
ATOM 799 C CA . VAL A 1 100 ? 6.812 -4.317 -23.166 1.00 78.12 100 VAL A CA 1
ATOM 800 C C . VAL A 1 100 ? 6.911 -5.844 -22.988 1.00 78.12 100 VAL A C 1
ATOM 802 O O . VAL A 1 100 ? 7.989 -6.427 -22.859 1.00 78.12 100 VAL A O 1
ATOM 805 N N . ALA A 1 101 ? 5.754 -6.501 -22.897 1.00 81.94 101 ALA A N 1
ATOM 806 C CA . ALA A 1 101 ? 5.613 -7.901 -22.512 1.00 81.94 101 ALA A CA 1
ATOM 807 C C . ALA A 1 101 ? 5.042 -8.731 -23.671 1.00 81.94 101 ALA A C 1
ATOM 809 O O . ALA A 1 101 ? 3.838 -8.956 -23.752 1.00 81.94 101 ALA A O 1
ATOM 810 N N . PHE A 1 102 ? 5.899 -9.195 -24.584 1.00 81.94 102 PHE A N 1
ATOM 811 C CA . PHE A 1 102 ? 5.452 -9.823 -25.841 1.00 81.94 102 PHE A CA 1
ATOM 812 C C . PHE A 1 102 ? 5.575 -11.348 -25.864 1.00 81.94 102 PHE A C 1
ATOM 814 O O . PHE A 1 102 ? 5.144 -11.994 -26.818 1.00 81.94 102 PHE A O 1
ATOM 821 N N . THR A 1 103 ? 6.131 -11.949 -24.813 1.00 84.06 103 THR A N 1
ATOM 822 C CA . THR A 1 103 ? 6.183 -13.405 -24.652 1.00 84.06 103 THR A CA 1
ATOM 823 C C . THR A 1 103 ? 5.349 -13.865 -23.453 1.00 84.06 103 THR A C 1
ATOM 825 O O . THR A 1 103 ? 5.230 -13.132 -22.469 1.00 84.06 103 THR A O 1
ATOM 828 N N . PRO A 1 104 ? 4.838 -15.114 -23.442 1.00 86.19 104 PRO A N 1
ATOM 829 C CA . PRO A 1 104 ? 4.093 -15.647 -22.297 1.00 86.19 104 PRO A CA 1
ATOM 830 C C . PRO A 1 104 ? 4.854 -15.568 -20.968 1.00 86.19 104 PRO A C 1
ATOM 832 O O . PRO A 1 104 ? 4.252 -15.441 -19.904 1.00 86.19 104 PRO A O 1
ATOM 835 N N . ARG A 1 105 ? 6.189 -15.654 -21.015 1.00 84.88 105 ARG A N 1
ATOM 836 C CA . ARG A 1 105 ? 7.040 -15.491 -19.834 1.00 84.88 105 ARG A CA 1
ATOM 837 C C . ARG A 1 105 ? 7.039 -14.045 -19.347 1.00 84.88 105 ARG A C 1
ATOM 839 O O . ARG A 1 105 ? 6.876 -13.825 -18.154 1.00 84.88 105 ARG A O 1
ATOM 846 N N . GLU A 1 106 ? 7.237 -13.089 -20.246 1.00 84.06 106 GLU A N 1
ATOM 847 C CA . GLU A 1 106 ? 7.291 -11.667 -19.896 1.00 84.06 106 GLU A CA 1
ATOM 848 C C . GLU A 1 106 ? 5.943 -11.173 -19.382 1.00 84.06 106 GLU A C 1
ATOM 850 O O . GLU A 1 106 ? 5.923 -10.446 -18.398 1.00 84.06 106 GLU A O 1
ATOM 855 N N . LEU A 1 107 ? 4.831 -11.656 -19.945 1.00 85.25 107 LEU A N 1
ATOM 856 C CA . LEU A 1 107 ? 3.489 -11.377 -19.426 1.00 85.25 107 LEU A CA 1
ATOM 857 C C . LEU A 1 107 ? 3.357 -11.756 -17.951 1.00 85.25 107 LEU A C 1
ATOM 859 O O . LEU A 1 107 ? 2.958 -10.933 -17.134 1.00 85.25 107 LEU A O 1
ATOM 863 N N . ARG A 1 108 ? 3.765 -12.978 -17.586 1.00 86.75 108 ARG A N 1
ATOM 864 C CA . ARG A 1 108 ? 3.721 -13.436 -16.189 1.00 86.75 108 ARG A CA 1
ATOM 865 C C . ARG A 1 108 ? 4.643 -12.631 -15.278 1.00 86.75 108 ARG A C 1
ATOM 867 O O . ARG A 1 108 ? 4.256 -12.318 -14.159 1.00 86.75 108 ARG A O 1
ATOM 874 N N . VAL A 1 109 ? 5.854 -12.309 -15.739 1.00 85.81 109 VAL A N 1
ATOM 875 C CA . VAL A 1 109 ? 6.822 -11.533 -14.946 1.00 85.81 109 VAL A CA 1
ATOM 876 C C . VAL A 1 109 ? 6.303 -10.122 -14.700 1.00 85.81 109 VAL A C 1
ATOM 878 O O . VAL A 1 109 ? 6.282 -9.684 -13.557 1.00 85.81 109 VAL A O 1
ATOM 881 N N . GLN A 1 110 ? 5.846 -9.430 -15.741 1.00 85.75 110 GLN A N 1
ATOM 882 C CA . GLN A 1 110 ? 5.391 -8.048 -15.627 1.00 85.75 110 GLN A CA 1
ATOM 883 C C . GLN A 1 110 ? 4.074 -7.934 -14.857 1.00 85.75 110 GLN A C 1
ATOM 885 O O . GLN A 1 110 ? 3.918 -7.004 -14.074 1.00 85.75 110 GLN A O 1
ATOM 890 N N . LEU A 1 111 ? 3.159 -8.901 -15.004 1.00 88.69 111 LEU A N 1
ATOM 891 C CA . LEU A 1 111 ? 1.971 -8.989 -14.151 1.00 88.69 111 LEU A CA 1
ATOM 892 C C . LEU A 1 111 ? 2.359 -9.164 -12.679 1.00 88.69 111 LEU A C 1
ATOM 894 O O . LEU A 1 111 ? 1.849 -8.454 -11.821 1.00 88.69 111 LEU A O 1
ATOM 898 N N . ALA A 1 112 ? 3.294 -10.070 -12.381 1.00 89.56 112 ALA A N 1
ATOM 899 C CA . ALA A 1 112 ? 3.760 -10.274 -11.014 1.00 89.56 112 ALA A CA 1
ATOM 900 C C . ALA A 1 112 ? 4.469 -9.033 -10.443 1.00 89.56 112 ALA A C 1
ATOM 902 O O . ALA A 1 112 ? 4.356 -8.784 -9.249 1.00 89.56 112 ALA A O 1
ATOM 903 N N . LYS A 1 113 ? 5.170 -8.245 -11.273 1.00 89.38 113 LYS A N 1
ATOM 904 C CA . LYS A 1 113 ? 5.776 -6.967 -10.862 1.00 89.38 113 LYS A CA 1
ATOM 905 C C . LYS A 1 113 ? 4.732 -5.901 -10.570 1.00 89.38 113 LYS A C 1
ATOM 907 O O . LYS A 1 113 ? 4.856 -5.232 -9.556 1.00 89.38 113 LYS A O 1
ATOM 912 N N . ALA A 1 114 ? 3.711 -5.787 -11.416 1.00 89.88 114 ALA A N 1
ATOM 913 C CA . ALA A 1 114 ? 2.589 -4.891 -11.172 1.00 89.88 114 ALA A CA 1
ATOM 914 C C . ALA A 1 114 ? 1.877 -5.252 -9.859 1.00 89.88 114 ALA A C 1
ATOM 916 O O . ALA A 1 114 ? 1.703 -4.395 -9.009 1.00 89.88 114 ALA A O 1
ATOM 917 N N . ILE A 1 115 ? 1.585 -6.536 -9.623 1.00 92.12 115 ILE A N 1
ATOM 918 C CA . ILE A 1 115 ? 1.014 -6.986 -8.342 1.00 92.12 115 ILE A CA 1
ATOM 919 C C . ILE A 1 115 ? 1.952 -6.673 -7.168 1.00 92.12 115 ILE A C 1
ATOM 921 O O . ILE A 1 115 ? 1.482 -6.242 -6.123 1.00 92.12 115 ILE A O 1
ATOM 925 N N . LEU A 1 116 ? 3.264 -6.886 -7.317 1.00 93.44 116 LEU A N 1
ATOM 926 C CA . LEU A 1 116 ? 4.241 -6.596 -6.263 1.00 93.44 116 LEU A CA 1
ATOM 927 C C . LEU A 1 116 ? 4.318 -5.092 -5.942 1.00 93.44 116 LEU A C 1
ATOM 929 O O . LEU A 1 116 ? 4.440 -4.733 -4.777 1.00 93.44 116 LEU A O 1
ATOM 933 N N . HIS A 1 117 ? 4.216 -4.228 -6.946 1.00 93.38 117 HIS A N 1
ATOM 934 C CA . HIS A 1 117 ? 4.169 -2.777 -6.778 1.00 93.38 117 HIS A CA 1
ATOM 935 C C . HIS A 1 117 ? 2.928 -2.344 -5.982 1.00 93.38 117 HIS A C 1
ATOM 937 O O . HIS A 1 117 ? 3.066 -1.784 -4.898 1.00 93.38 117 HIS A O 1
ATOM 943 N N . GLU A 1 118 ? 1.728 -2.745 -6.417 1.00 90.81 118 GLU A N 1
ATOM 944 C CA . GLU A 1 118 ? 0.486 -2.433 -5.689 1.00 90.81 118 GLU A CA 1
ATOM 945 C C . GLU A 1 118 ? 0.470 -3.038 -4.275 1.00 90.81 118 GLU A C 1
ATOM 947 O O . GLU A 1 118 ? -0.020 -2.441 -3.315 1.00 90.81 118 GLU A O 1
ATOM 952 N N . LEU A 1 119 ? 1.054 -4.230 -4.112 1.00 92.00 119 LEU A N 1
ATOM 953 C CA . LEU A 1 119 ? 1.237 -4.851 -2.803 1.00 92.00 119 LEU A CA 1
ATOM 954 C C . LEU A 1 119 ? 2.109 -3.976 -1.891 1.00 92.00 119 LEU A C 1
ATOM 956 O O . LEU A 1 119 ? 1.818 -3.910 -0.700 1.00 92.00 119 LEU A O 1
ATOM 960 N N . GLY A 1 120 ? 3.112 -3.276 -2.426 1.00 91.06 120 GLY A N 1
ATOM 961 C CA . GLY A 1 120 ? 3.948 -2.339 -1.672 1.00 91.06 120 GLY A CA 1
ATOM 962 C C . GLY A 1 120 ? 3.138 -1.173 -1.107 1.00 91.06 120 GLY A C 1
ATOM 963 O O . GLY A 1 120 ? 3.225 -0.892 0.091 1.00 91.06 120 GLY A O 1
ATOM 964 N N . HIS A 1 121 ? 2.246 -0.583 -1.906 1.00 87.44 121 HIS A N 1
ATOM 965 C CA . HIS A 1 121 ? 1.296 0.422 -1.414 1.00 87.44 121 HIS A CA 1
ATOM 966 C C . HIS A 1 121 ? 0.372 -0.144 -0.333 1.00 87.44 121 HIS A C 1
ATOM 968 O O . HIS A 1 121 ? 0.206 0.455 0.729 1.00 87.44 121 HIS A O 1
ATOM 974 N N . SER A 1 122 ? -0.136 -1.368 -0.512 1.00 86.56 122 SER A N 1
ATOM 975 C CA . SER A 1 122 ? -0.941 -2.061 0.513 1.00 86.56 122 SER A CA 1
ATOM 976 C C . SER A 1 122 ? -0.172 -2.387 1.804 1.00 86.56 122 SER A C 1
ATOM 978 O O . SER A 1 122 ? -0.750 -2.900 2.768 1.00 86.56 122 SER A O 1
ATOM 980 N N . LEU A 1 123 ? 1.148 -2.208 1.786 1.00 86.44 123 LEU A N 1
ATOM 981 C CA . LEU A 1 123 ? 2.070 -2.398 2.899 1.00 86.44 123 LEU A CA 1
ATOM 982 C C . LEU A 1 123 ? 2.555 -1.061 3.473 1.00 86.44 123 LEU A C 1
ATOM 984 O O . LEU A 1 123 ? 3.345 -1.074 4.409 1.00 86.44 123 LEU A O 1
ATOM 988 N N . GLY A 1 124 ? 2.058 0.073 2.976 1.00 80.50 124 GLY A N 1
ATOM 989 C CA . GLY A 1 124 ? 2.352 1.402 3.512 1.00 80.50 124 GLY A CA 1
ATOM 990 C C . GLY A 1 124 ? 3.488 2.142 2.804 1.00 80.50 124 GLY A C 1
ATOM 991 O O . GLY A 1 124 ? 3.840 3.238 3.236 1.00 80.50 124 GLY A O 1
ATOM 992 N N . LEU A 1 125 ? 4.035 1.589 1.717 1.00 85.12 125 LEU A N 1
ATOM 993 C CA . LEU A 1 125 ? 4.997 2.282 0.859 1.00 85.12 125 LEU A CA 1
ATOM 994 C C . LEU A 1 125 ? 4.231 3.223 -0.074 1.00 85.12 125 LEU A C 1
ATOM 996 O O . LEU A 1 125 ? 3.671 2.786 -1.072 1.00 85.12 125 LEU A O 1
ATOM 1000 N N . MET A 1 126 ? 4.164 4.505 0.266 1.00 80.50 126 MET A N 1
ATOM 1001 C CA . MET A 1 126 ? 3.319 5.477 -0.433 1.00 80.50 126 MET A CA 1
ATOM 1002 C C . MET A 1 126 ? 4.136 6.631 -1.024 1.00 80.50 126 MET A C 1
ATOM 1004 O O . MET A 1 126 ? 5.109 7.072 -0.392 1.00 80.50 126 MET A O 1
ATOM 1008 N N . PRO A 1 127 ? 3.711 7.181 -2.176 1.00 77.56 127 PRO A N 1
ATOM 1009 C CA . PRO A 1 127 ? 4.283 8.415 -2.695 1.00 77.56 127 PRO A CA 1
ATOM 1010 C C . PRO A 1 127 ? 4.081 9.561 -1.689 1.00 77.56 127 PRO A C 1
ATOM 1012 O O . PRO A 1 127 ? 3.113 9.598 -0.928 1.00 77.56 127 PRO A O 1
ATOM 1015 N N . GLY A 1 128 ? 5.034 10.492 -1.638 1.00 72.81 128 GLY A N 1
ATOM 1016 C CA . GLY A 1 128 ? 5.010 11.625 -0.702 1.00 72.81 128 GLY A CA 1
ATOM 1017 C C . GLY A 1 128 ? 5.660 11.372 0.668 1.00 72.81 128 GLY A C 1
ATOM 1018 O O . GLY A 1 128 ? 6.152 12.333 1.254 1.00 72.81 128 GLY A O 1
ATOM 1019 N N . ILE A 1 129 ? 5.748 10.124 1.161 1.00 74.19 129 ILE A N 1
ATOM 1020 C CA . ILE A 1 129 ? 6.658 9.796 2.286 1.00 74.19 129 ILE A CA 1
ATOM 1021 C C . ILE A 1 129 ? 8.057 9.524 1.759 1.00 74.19 129 ILE A C 1
ATOM 1023 O O . ILE A 1 129 ? 9.022 10.112 2.238 1.00 74.19 129 ILE A O 1
ATOM 1027 N N . PHE A 1 130 ? 8.150 8.584 0.819 1.00 79.44 130 PHE A N 1
ATOM 1028 C CA . PHE A 1 130 ? 9.409 8.090 0.284 1.00 79.44 130 PHE A CA 1
ATOM 1029 C C . PHE A 1 130 ? 9.553 8.642 -1.132 1.00 79.44 130 PHE A C 1
ATOM 1031 O O . PHE A 1 130 ? 8.900 8.142 -2.057 1.00 79.44 130 PHE A O 1
ATOM 1038 N N . PRO A 1 131 ? 10.350 9.707 -1.334 1.00 77.94 131 PRO A N 1
ATOM 1039 C CA . PRO A 1 131 ? 10.551 10.233 -2.672 1.00 77.94 131 PRO A CA 1
ATOM 1040 C C . PRO A 1 131 ? 11.246 9.150 -3.511 1.00 77.94 131 PRO A C 1
ATOM 1042 O O . PRO A 1 131 ? 12.226 8.551 -3.072 1.00 77.94 131 PRO A O 1
ATOM 1045 N N . GLY A 1 132 ? 10.688 8.841 -4.684 1.00 86.50 132 GLY A N 1
ATOM 1046 C CA . GLY A 1 132 ? 11.116 7.720 -5.533 1.00 86.50 132 GLY A CA 1
ATOM 1047 C C . GLY A 1 132 ? 10.003 6.708 -5.816 1.00 86.50 132 GLY A C 1
ATOM 1048 O O . GLY A 1 132 ? 9.960 6.152 -6.915 1.00 86.50 132 GLY A O 1
ATOM 1049 N N . ILE A 1 133 ? 9.059 6.537 -4.884 1.00 89.25 133 ILE A N 1
ATOM 1050 C CA . ILE A 1 133 ? 7.827 5.774 -5.126 1.00 89.25 133 ILE A CA 1
ATOM 1051 C C . ILE A 1 133 ? 6.969 6.508 -6.159 1.00 89.25 133 ILE A C 1
ATOM 1053 O O . ILE A 1 133 ? 6.822 7.729 -6.095 1.00 89.25 133 ILE A O 1
ATOM 1057 N N . ASP A 1 134 ? 6.454 5.764 -7.138 1.00 88.06 134 ASP A N 1
ATOM 1058 C CA . ASP A 1 134 ? 5.629 6.237 -8.260 1.00 88.06 134 ASP A CA 1
ATOM 1059 C C . ASP A 1 134 ? 6.271 7.360 -9.078 1.00 88.06 134 ASP A C 1
ATOM 1061 O O . ASP A 1 134 ? 5.616 8.084 -9.839 1.00 88.06 134 ASP A O 1
ATOM 1065 N N . LEU A 1 135 ? 7.592 7.502 -8.952 1.00 87.88 135 LEU A N 1
ATOM 1066 C CA . LEU A 1 135 ? 8.351 8.483 -9.695 1.00 87.88 135 LEU A CA 1
ATOM 1067 C C . LEU A 1 135 ? 8.505 8.017 -11.143 1.00 87.88 135 LEU A C 1
ATOM 1069 O O . LEU A 1 135 ? 8.773 6.850 -11.424 1.00 87.88 135 LEU A O 1
ATOM 1073 N N . MET A 1 136 ? 8.349 8.947 -12.078 1.00 86.06 136 MET A N 1
ATOM 1074 C CA . MET A 1 136 ? 8.519 8.718 -13.511 1.00 86.06 136 MET A CA 1
ATOM 1075 C C . MET A 1 136 ? 9.352 9.844 -14.107 1.00 86.06 136 MET A C 1
ATOM 1077 O O . MET A 1 136 ? 9.569 10.858 -13.466 1.00 86.06 136 MET A O 1
ATOM 1081 N N . SER A 1 137 ? 9.836 9.717 -15.341 1.00 84.75 137 SER A N 1
ATOM 1082 C CA . SER A 1 137 ? 10.542 10.846 -15.959 1.00 84.75 137 SER A CA 1
ATOM 1083 C C . SER A 1 137 ? 9.611 12.059 -16.105 1.00 84.75 137 SER A C 1
ATOM 1085 O O . SER A 1 137 ? 8.507 11.915 -16.633 1.00 84.75 137 SER A O 1
ATOM 1087 N N . ARG A 1 138 ? 10.105 13.266 -15.779 1.00 85.69 138 ARG A N 1
ATOM 1088 C CA . ARG A 1 138 ? 9.386 14.544 -15.979 1.00 85.69 138 ARG A CA 1
ATOM 1089 C C . ARG A 1 138 ? 8.872 14.769 -17.404 1.00 85.69 138 ARG A C 1
ATOM 1091 O O . ARG A 1 138 ? 7.969 15.566 -17.619 1.00 85.69 138 ARG A O 1
ATOM 1098 N N . LYS A 1 139 ? 9.412 14.047 -18.394 1.00 82.19 139 LYS A N 1
ATOM 1099 C CA . LYS A 1 139 ? 8.905 14.045 -19.778 1.00 82.19 139 LYS A CA 1
ATOM 1100 C C . LYS A 1 139 ? 7.480 13.497 -19.902 1.00 82.19 139 LYS A C 1
ATOM 1102 O O . LYS A 1 139 ? 6.794 13.846 -20.858 1.00 82.19 139 LYS A O 1
ATOM 1107 N N . PHE A 1 140 ? 7.078 12.613 -18.991 1.00 77.94 140 PHE A N 1
ATOM 1108 C CA . PHE A 1 140 ? 5.765 11.968 -18.971 1.00 77.94 140 PHE A CA 1
ATOM 1109 C C . PHE A 1 140 ? 4.846 12.547 -17.890 1.00 77.94 140 PHE A C 1
ATOM 1111 O O . PHE A 1 140 ? 3.634 12.530 -18.072 1.00 77.94 140 PHE A O 1
ATOM 1118 N N . GLY A 1 141 ? 5.413 13.106 -16.819 1.00 78.06 141 GLY A N 1
ATOM 1119 C CA . GLY A 1 141 ? 4.677 13.824 -15.781 1.00 78.06 141 GLY A CA 1
ATOM 1120 C C . GLY A 1 141 ? 5.619 14.341 -14.698 1.00 78.06 141 GLY A C 1
ATOM 1121 O O . GLY A 1 141 ? 6.553 13.641 -14.310 1.00 78.06 141 GLY A O 1
ATOM 1122 N N . ASP A 1 142 ? 5.395 15.567 -14.226 1.00 83.88 142 ASP A N 1
ATOM 1123 C CA . ASP A 1 142 ? 6.189 16.162 -13.151 1.00 83.88 142 ASP A CA 1
ATOM 1124 C C . ASP A 1 142 ? 5.487 15.980 -11.805 1.00 83.88 142 ASP A C 1
ATOM 1126 O O . ASP A 1 142 ? 4.480 16.624 -11.513 1.00 83.88 142 ASP A O 1
ATOM 1130 N N . ARG A 1 143 ? 6.015 15.054 -11.004 1.00 83.31 143 ARG A N 1
ATOM 1131 C CA . ARG A 1 143 ? 5.441 14.683 -9.704 1.00 83.31 143 ARG A CA 1
ATOM 1132 C C . ARG A 1 143 ? 5.919 15.567 -8.547 1.00 83.31 143 ARG A C 1
ATOM 1134 O O . ARG A 1 143 ? 5.214 15.647 -7.547 1.00 83.31 143 ARG A O 1
ATOM 1141 N N . TYR A 1 144 ? 7.068 16.233 -8.693 1.00 85.81 144 TYR A N 1
ATOM 1142 C CA . TYR A 1 144 ? 7.673 17.096 -7.669 1.00 85.81 144 TYR A CA 1
ATOM 1143 C C . TYR A 1 144 ? 8.208 18.386 -8.308 1.00 85.81 144 TYR A C 1
ATOM 1145 O O . TYR A 1 144 ? 9.425 18.513 -8.489 1.00 85.81 144 TYR A O 1
ATOM 1153 N N . PRO A 1 145 ? 7.348 19.337 -8.711 1.00 85.56 145 PRO A N 1
ATOM 1154 C CA . PRO A 1 145 ? 7.800 20.528 -9.428 1.00 85.56 145 PRO A CA 1
ATOM 1155 C C . PRO A 1 145 ? 8.795 21.395 -8.656 1.00 85.56 145 PRO A C 1
ATOM 1157 O O . PRO A 1 145 ? 9.639 22.030 -9.290 1.00 85.56 145 PRO A O 1
ATOM 1160 N N . SER A 1 146 ? 8.737 21.420 -7.319 1.00 87.50 146 SER A N 1
ATOM 1161 C CA . SER A 1 146 ? 9.672 22.193 -6.493 1.00 87.50 146 SER A CA 1
ATOM 1162 C C . SER A 1 146 ? 11.070 21.570 -6.387 1.00 87.50 146 SER A C 1
ATOM 1164 O O . SER A 1 146 ? 12.036 22.278 -6.093 1.00 87.50 146 SER A O 1
ATOM 1166 N N . MET A 1 147 ? 11.200 20.269 -6.664 1.00 90.06 147 MET A N 1
ATOM 1167 C CA . MET A 1 147 ? 12.475 19.550 -6.646 1.00 90.06 147 MET A CA 1
ATOM 1168 C C . MET A 1 147 ? 13.356 19.957 -7.840 1.00 90.06 147 MET A C 1
ATOM 1170 O O . MET A 1 147 ? 12.872 20.118 -8.962 1.00 90.06 147 MET A O 1
ATOM 1174 N N . SER A 1 148 ? 14.667 20.104 -7.628 1.00 93.00 148 SER A N 1
ATOM 1175 C CA . SER A 1 148 ? 15.600 20.398 -8.728 1.00 93.00 148 SER A CA 1
ATOM 1176 C C . SER A 1 148 ? 15.732 19.215 -9.697 1.00 93.00 148 SER A C 1
ATOM 1178 O O . SER A 1 148 ? 15.557 18.067 -9.293 1.00 93.00 148 SER A O 1
ATOM 1180 N N . ASP A 1 149 ? 16.088 19.468 -10.962 1.00 92.44 149 ASP A N 1
ATOM 1181 C CA . ASP A 1 149 ? 16.290 18.397 -11.952 1.00 92.44 149 ASP A CA 1
ATOM 1182 C C . ASP A 1 149 ? 17.350 17.378 -11.501 1.00 92.44 149 ASP A C 1
ATOM 1184 O O . ASP A 1 149 ? 17.166 16.175 -11.682 1.00 92.44 149 ASP A O 1
ATOM 1188 N N . ASP A 1 150 ? 18.443 17.839 -10.886 1.00 92.88 150 ASP A N 1
ATOM 1189 C CA . ASP A 1 150 ? 19.517 16.966 -10.395 1.00 92.88 150 ASP A CA 1
ATOM 1190 C C . ASP A 1 150 ? 19.021 16.032 -9.283 1.00 92.88 150 ASP A C 1
ATOM 1192 O O . ASP A 1 150 ? 19.325 14.839 -9.281 1.00 92.88 150 ASP A O 1
ATOM 1196 N N . GLU A 1 151 ? 18.226 16.560 -8.353 1.00 91.50 151 GLU A N 1
ATOM 1197 C CA . GLU A 1 151 ? 17.651 15.793 -7.248 1.00 91.50 151 GLU A CA 1
ATOM 1198 C C . GLU A 1 151 ? 16.571 14.817 -7.736 1.00 91.50 151 GLU A C 1
ATOM 1200 O O . GLU A 1 151 ? 16.573 13.643 -7.362 1.00 91.50 151 GLU A O 1
ATOM 1205 N N . TYR A 1 152 ? 15.705 15.263 -8.646 1.00 91.81 152 TYR A N 1
ATOM 1206 C CA . TYR A 1 152 ? 14.668 14.430 -9.248 1.00 91.81 152 TYR A CA 1
ATOM 1207 C C . TYR A 1 152 ? 15.271 13.259 -10.023 1.00 91.81 152 TYR A C 1
ATOM 1209 O O . TYR A 1 152 ? 14.847 12.113 -9.866 1.00 91.81 152 TYR A O 1
ATOM 1217 N N . ASN A 1 153 ? 16.297 13.530 -10.834 1.00 91.31 153 ASN A N 1
ATOM 1218 C CA . ASN A 1 153 ? 17.013 12.492 -11.566 1.00 91.31 153 ASN A CA 1
ATOM 1219 C C . ASN A 1 153 ? 17.768 11.558 -10.614 1.00 91.31 153 ASN A C 1
ATOM 1221 O O . ASN A 1 153 ? 17.810 10.356 -10.863 1.00 91.31 153 ASN A O 1
ATOM 1225 N N . ALA A 1 154 ? 18.302 12.060 -9.496 1.00 89.44 154 ALA A N 1
ATOM 1226 C CA . ALA A 1 154 ? 18.930 11.208 -8.493 1.00 89.44 154 ALA A CA 1
ATOM 1227 C C . ALA A 1 154 ? 17.938 10.198 -7.893 1.00 89.44 154 ALA A C 1
ATOM 1229 O O . ALA A 1 154 ? 18.288 9.024 -7.812 1.00 89.44 154 ALA A O 1
ATOM 1230 N N . TYR A 1 155 ? 16.710 10.596 -7.544 1.00 89.69 155 TYR A N 1
ATOM 1231 C CA . TYR A 1 155 ? 15.672 9.644 -7.117 1.00 89.69 155 TYR A CA 1
ATOM 1232 C C . TYR A 1 155 ? 15.231 8.714 -8.249 1.00 89.69 155 TYR A C 1
ATOM 1234 O O . TYR A 1 155 ? 15.095 7.509 -8.042 1.00 89.69 155 TYR A O 1
ATOM 1242 N N . LEU A 1 156 ? 15.052 9.246 -9.460 1.00 89.12 156 LEU A N 1
ATOM 1243 C CA . LEU A 1 156 ? 14.640 8.456 -10.620 1.00 89.12 156 LEU A CA 1
ATOM 1244 C C . LEU A 1 156 ? 15.641 7.332 -10.928 1.00 89.12 156 LEU A C 1
ATOM 1246 O O . LEU A 1 156 ? 15.231 6.237 -11.304 1.00 89.12 156 LEU A O 1
ATOM 1250 N N . GLU A 1 157 ? 16.937 7.592 -10.756 1.00 87.88 157 GLU A N 1
ATOM 1251 C CA . GLU A 1 157 ? 18.010 6.652 -11.079 1.00 87.88 157 GLU A CA 1
ATOM 1252 C C . GLU A 1 157 ? 18.491 5.816 -9.888 1.00 87.88 157 GLU A C 1
ATOM 1254 O O . GLU A 1 157 ? 18.892 4.674 -10.084 1.00 87.88 157 GLU A O 1
ATOM 1259 N N . LYS A 1 158 ? 18.481 6.325 -8.657 1.00 87.88 158 LYS A N 1
ATOM 1260 C CA . LYS A 1 158 ? 19.078 5.606 -7.516 1.00 87.88 158 LYS A CA 1
ATOM 1261 C C . LYS A 1 158 ? 18.068 4.828 -6.683 1.00 87.88 158 LYS A C 1
ATOM 1263 O O . LYS A 1 158 ? 18.476 3.865 -6.040 1.00 87.88 158 LYS A O 1
ATOM 1268 N N . TYR A 1 159 ? 16.783 5.183 -6.734 1.00 90.25 159 TYR A N 1
ATOM 1269 C CA . TYR A 1 159 ? 15.734 4.474 -6.001 1.00 90.25 159 TYR A CA 1
ATOM 1270 C C . TYR A 1 159 ? 15.399 3.151 -6.700 1.00 90.25 159 TYR A C 1
ATOM 1272 O O . TYR A 1 159 ? 14.504 3.076 -7.550 1.00 90.25 159 TYR A O 1
ATOM 1280 N N . TYR A 1 160 ? 16.169 2.106 -6.401 1.00 89.88 160 TYR A N 1
ATOM 1281 C CA . TYR A 1 160 ? 16.159 0.850 -7.151 1.00 89.88 160 TYR A CA 1
ATOM 1282 C C . TYR A 1 160 ? 15.131 -0.127 -6.578 1.00 89.88 160 TYR A C 1
ATOM 1284 O O . TYR A 1 160 ? 15.454 -1.115 -5.926 1.00 89.88 160 TYR A O 1
ATOM 1292 N N . SER A 1 161 ? 13.860 0.164 -6.846 1.00 91.94 161 SER A N 1
ATOM 1293 C CA . SER A 1 161 ? 12.711 -0.583 -6.333 1.00 91.94 161 SER A CA 1
ATOM 1294 C C . SER A 1 161 ? 11.661 -0.794 -7.414 1.00 91.94 161 SER A C 1
ATOM 1296 O O . SER A 1 161 ? 11.481 0.055 -8.290 1.00 91.94 161 SER A O 1
ATOM 1298 N N . VAL A 1 162 ? 10.894 -1.888 -7.337 1.00 92.44 162 VAL A N 1
ATOM 1299 C CA . VAL A 1 162 ? 9.660 -2.015 -8.137 1.00 92.44 162 VAL A CA 1
ATOM 1300 C C . VAL A 1 162 ? 8.641 -0.918 -7.831 1.00 92.44 162 VAL A C 1
ATOM 1302 O O . VAL A 1 162 ? 7.745 -0.731 -8.645 1.00 92.44 162 VAL A O 1
ATOM 1305 N N . MET A 1 163 ? 8.781 -0.180 -6.724 1.00 92.12 163 MET A N 1
ATOM 1306 C CA . MET A 1 163 ? 7.949 0.983 -6.395 1.00 92.12 163 MET A CA 1
ATOM 1307 C C . MET A 1 163 ? 8.201 2.200 -7.300 1.00 92.12 163 MET A C 1
ATOM 1309 O O . MET A 1 163 ? 7.397 3.117 -7.310 1.00 92.12 163 MET A O 1
ATOM 1313 N N . ASN A 1 164 ? 9.283 2.228 -8.082 1.00 90.88 164 ASN A N 1
ATOM 1314 C CA . ASN A 1 164 ? 9.590 3.327 -9.001 1.00 90.88 164 ASN A CA 1
ATOM 1315 C C . ASN A 1 164 ? 9.217 2.937 -10.446 1.00 90.88 164 ASN A C 1
ATOM 1317 O O . ASN A 1 164 ? 9.634 1.878 -10.941 1.00 90.88 164 ASN A O 1
ATOM 1321 N N . TYR A 1 165 ? 8.462 3.787 -11.161 1.00 86.81 165 TYR A N 1
ATOM 1322 C CA . TYR A 1 165 ? 8.007 3.482 -12.528 1.00 86.81 165 TYR A CA 1
ATOM 1323 C C . TYR A 1 165 ? 9.169 3.309 -13.516 1.00 86.81 165 TYR A C 1
ATOM 1325 O O . TYR A 1 165 ? 9.038 2.584 -14.508 1.00 86.81 165 TYR A O 1
ATOM 1333 N N . GLN A 1 166 ? 10.336 3.888 -13.221 1.00 84.06 166 GLN A N 1
ATOM 1334 C CA . GLN A 1 166 ? 11.571 3.662 -13.972 1.00 84.06 166 GLN A CA 1
ATOM 1335 C C . GLN A 1 166 ? 12.025 2.195 -13.939 1.00 84.06 166 GLN A C 1
ATOM 1337 O O . GLN A 1 166 ? 12.701 1.750 -14.866 1.00 84.06 166 GLN A O 1
ATOM 1342 N N . TYR A 1 167 ? 11.661 1.412 -12.922 1.00 85.75 167 TYR A N 1
ATOM 1343 C CA . TYR A 1 167 ? 12.172 0.050 -12.728 1.00 85.75 167 TYR A CA 1
ATOM 1344 C C . TYR A 1 167 ? 11.105 -1.044 -12.776 1.00 85.75 167 TYR A C 1
ATOM 1346 O O . TYR A 1 167 ? 11.429 -2.210 -13.041 1.00 85.75 167 TYR A O 1
ATOM 1354 N N . ILE A 1 168 ? 9.826 -0.710 -12.597 1.00 83.38 168 ILE A N 1
ATOM 1355 C CA . ILE A 1 168 ? 8.739 -1.697 -12.603 1.00 83.38 168 ILE A CA 1
ATOM 1356 C C . ILE A 1 168 ? 8.555 -2.401 -13.957 1.00 83.38 168 ILE A C 1
ATOM 1358 O O . ILE A 1 168 ? 8.286 -3.597 -13.983 1.00 83.38 168 ILE A O 1
ATOM 1362 N N . TYR A 1 169 ? 8.775 -1.747 -15.098 1.00 72.81 169 TYR A N 1
ATOM 1363 C CA . TYR A 1 169 ? 8.600 -2.405 -16.407 1.00 72.81 169 TYR A CA 1
ATOM 1364 C C . TYR A 1 169 ? 9.881 -2.515 -17.224 1.00 72.81 169 TYR A C 1
ATOM 1366 O O . TYR A 1 169 ? 9.942 -3.307 -18.168 1.00 72.81 169 TYR A O 1
ATOM 1374 N N . ASN A 1 170 ? 10.940 -1.816 -16.824 1.00 64.12 170 ASN A N 1
ATOM 1375 C CA . ASN A 1 170 ? 12.186 -1.833 -17.569 1.00 64.12 170 ASN A CA 1
ATOM 1376 C C . ASN A 1 170 ? 12.977 -3.131 -17.329 1.00 64.12 170 ASN A C 1
ATOM 1378 O O . ASN A 1 170 ? 13.190 -3.569 -16.197 1.00 64.12 170 ASN A O 1
ATOM 1382 N N . LYS A 1 171 ? 13.453 -3.734 -18.428 1.00 56.34 171 LYS A N 1
ATOM 1383 C CA . LYS A 1 171 ? 14.735 -4.450 -18.430 1.00 56.34 171 LYS A CA 1
ATOM 1384 C C . LYS A 1 171 ? 15.782 -3.353 -18.513 1.00 56.34 171 LYS A C 1
ATOM 1386 O O . LYS A 1 171 ? 15.863 -2.724 -19.571 1.00 56.34 171 LYS A O 1
ATOM 1391 N N . PRO A 1 172 ? 16.554 -3.062 -17.466 1.00 51.06 172 PRO A N 1
ATOM 1392 C CA . PRO A 1 172 ? 17.498 -1.975 -17.576 1.00 51.06 172 PRO A CA 1
ATOM 1393 C C . PRO A 1 172 ? 18.653 -2.446 -18.467 1.00 51.06 172 PRO A C 1
ATOM 1395 O O . PRO A 1 172 ? 19.569 -3.114 -18.008 1.00 51.06 172 PRO A O 1
ATOM 1398 N N . TRP A 1 173 ? 18.612 -2.136 -19.765 1.00 45.50 173 TRP A N 1
ATOM 1399 C CA . TRP A 1 173 ? 19.731 -2.441 -20.668 1.00 45.50 173 TRP A CA 1
ATOM 1400 C C . TRP A 1 173 ? 20.974 -1.613 -20.311 1.00 45.50 173 TRP A C 1
ATOM 1402 O O . TRP A 1 173 ? 22.092 -2.014 -20.614 1.00 45.50 173 TRP A O 1
ATOM 1412 N N . TRP A 1 174 ? 20.759 -0.477 -19.643 1.00 47.44 174 TRP A N 1
ATOM 1413 C CA . TRP A 1 174 ? 21.777 0.468 -19.196 1.00 47.44 174 TRP A CA 1
ATOM 1414 C C . TRP A 1 174 ? 21.987 0.497 -17.666 1.00 47.44 174 TRP A C 1
ATOM 1416 O O . TRP A 1 174 ? 22.967 1.089 -17.235 1.00 47.44 174 TRP A O 1
ATOM 1426 N N . TYR A 1 175 ? 21.136 -0.158 -16.854 1.00 48.38 175 TYR A N 1
ATOM 1427 C CA . TYR A 1 175 ? 21.301 -0.217 -15.381 1.00 48.38 175 TYR A CA 1
ATOM 1428 C C . TYR A 1 175 ? 21.423 -1.639 -14.791 1.00 48.38 175 TYR A C 1
ATOM 1430 O O . TYR A 1 175 ? 21.665 -1.778 -13.600 1.00 48.38 175 TYR A O 1
ATOM 1438 N N . SER A 1 176 ? 21.259 -2.708 -15.578 1.00 51.75 176 SER A N 1
ATOM 1439 C CA . SER A 1 176 ? 21.416 -4.094 -15.115 1.00 51.75 176 SER A CA 1
ATOM 1440 C C . SER A 1 176 ? 22.459 -4.778 -15.990 1.00 51.75 176 SER A C 1
ATOM 1442 O O . SER A 1 176 ? 22.207 -5.124 -17.147 1.00 51.75 176 SER A O 1
ATOM 1444 N N . GLU A 1 177 ? 23.654 -4.969 -15.425 1.00 54.16 177 GLU A N 1
ATOM 1445 C CA . GLU A 1 177 ? 24.775 -5.656 -16.084 1.00 54.16 177 GLU A CA 1
ATOM 1446 C C . GLU A 1 177 ? 24.395 -7.075 -16.536 1.00 54.16 177 GLU A C 1
ATOM 1448 O O . GLU A 1 177 ? 24.887 -7.582 -17.545 1.00 54.16 177 GLU A O 1
ATOM 1453 N N . ASP A 1 178 ? 23.458 -7.704 -15.825 1.00 60.88 178 ASP A N 1
ATOM 1454 C CA . ASP A 1 178 ? 22.974 -9.057 -16.073 1.00 60.88 178 ASP A CA 1
ATOM 1455 C C . ASP A 1 178 ? 21.682 -9.128 -16.910 1.00 60.88 178 ASP A C 1
ATOM 1457 O O . ASP A 1 178 ? 21.175 -10.226 -17.167 1.00 60.88 178 ASP A O 1
ATOM 1461 N N . ARG A 1 179 ? 21.171 -7.980 -17.388 1.00 62.25 179 ARG A N 1
ATOM 1462 C CA . ARG A 1 179 ? 19.945 -7.832 -18.201 1.00 62.25 179 ARG A CA 1
ATOM 1463 C C . ARG A 1 179 ? 18.708 -8.482 -17.575 1.00 62.25 179 ARG A C 1
ATOM 1465 O O . ARG A 1 179 ? 17.810 -8.945 -18.293 1.00 62.25 179 ARG A O 1
ATOM 1472 N N . LYS A 1 180 ? 18.659 -8.559 -16.248 1.00 70.19 180 LYS A N 1
ATOM 1473 C CA . LYS A 1 180 ? 17.527 -9.121 -15.515 1.00 70.19 180 LYS A CA 1
ATOM 1474 C C . LYS A 1 180 ? 16.478 -8.051 -15.255 1.00 70.19 180 LYS A C 1
ATOM 1476 O O . LYS A 1 180 ? 16.751 -6.861 -15.165 1.00 70.19 180 LYS A O 1
ATOM 1481 N N . TYR A 1 181 ? 15.238 -8.505 -15.143 1.00 75.56 181 TYR A N 1
ATOM 1482 C CA . TYR A 1 181 ? 14.189 -7.672 -14.583 1.00 75.56 181 TYR A CA 1
ATOM 1483 C C . TYR A 1 181 ? 14.458 -7.478 -13.094 1.00 75.56 181 TYR A C 1
ATOM 1485 O O . TYR A 1 181 ? 14.678 -8.469 -12.394 1.00 75.56 181 TYR A O 1
ATOM 1493 N N . LEU A 1 182 ? 14.352 -6.240 -12.605 1.00 86.19 182 LEU A N 1
ATOM 1494 C CA . LEU A 1 182 ? 14.159 -6.024 -11.175 1.00 86.19 182 LEU A CA 1
ATOM 1495 C C . LEU A 1 182 ? 12.879 -6.754 -10.749 1.00 86.19 182 LEU A C 1
ATOM 1497 O O . LEU A 1 182 ? 11.880 -6.698 -11.459 1.00 86.19 182 LEU A O 1
ATOM 1501 N N . PHE A 1 183 ? 12.916 -7.483 -9.642 1.00 88.88 183 PHE A N 1
ATOM 1502 C CA . PHE A 1 183 ? 11.758 -8.145 -9.041 1.00 88.88 183 PHE A CA 1
ATOM 1503 C C . PHE A 1 183 ? 11.966 -8.129 -7.527 1.00 88.88 183 PHE A C 1
ATOM 1505 O O . PHE A 1 183 ? 12.228 -9.175 -6.931 1.00 88.88 183 PHE A O 1
ATOM 1512 N N . ASP A 1 184 ? 12.017 -6.929 -6.957 1.00 91.88 184 ASP A N 1
ATOM 1513 C CA . ASP A 1 184 ? 12.313 -6.698 -5.544 1.00 91.88 184 ASP A CA 1
ATOM 1514 C C . ASP A 1 184 ? 11.937 -5.271 -5.127 1.00 91.88 184 ASP A C 1
ATOM 1516 O O . ASP A 1 184 ? 11.891 -4.381 -5.983 1.00 91.88 184 ASP A O 1
ATOM 1520 N N . TYR A 1 185 ? 11.695 -5.064 -3.835 1.00 93.12 185 TYR A N 1
ATOM 1521 C CA . TYR A 1 185 ? 11.714 -3.719 -3.256 1.00 93.12 185 TYR A CA 1
ATOM 1522 C C . TYR A 1 185 ? 13.161 -3.282 -2.994 1.00 93.12 185 TYR A C 1
ATOM 1524 O O . TYR A 1 185 ? 14.071 -4.114 -3.054 1.00 93.12 185 TYR A O 1
ATOM 1532 N N . SER A 1 186 ? 13.384 -1.995 -2.725 1.00 90.81 186 SER A N 1
ATOM 1533 C CA . SER A 1 186 ? 14.727 -1.527 -2.388 1.00 90.81 186 SER A CA 1
ATOM 1534 C C . SER A 1 186 ? 15.184 -2.089 -1.037 1.00 90.81 186 SER A C 1
ATOM 1536 O O . SER A 1 186 ? 14.414 -2.171 -0.078 1.00 90.81 186 SER A O 1
ATOM 1538 N N . ASP A 1 187 ? 16.457 -2.469 -0.965 1.00 87.56 187 ASP A N 1
ATOM 1539 C CA . ASP A 1 187 ? 17.174 -2.820 0.263 1.00 87.56 187 ASP A CA 1
ATOM 1540 C C . ASP A 1 187 ? 18.036 -1.656 0.794 1.00 87.56 187 ASP A C 1
ATOM 1542 O O . ASP A 1 187 ? 18.772 -1.814 1.769 1.00 87.56 187 ASP A O 1
ATOM 1546 N N . GLY A 1 188 ? 17.956 -0.481 0.160 1.00 83.25 188 GLY A N 1
ATOM 1547 C CA . GLY A 1 188 ? 18.707 0.723 0.516 1.00 83.25 188 GLY A CA 1
ATOM 1548 C C . GLY A 1 188 ? 20.193 0.679 0.145 1.00 83.25 188 GLY A C 1
ATOM 1549 O O . GLY A 1 188 ? 20.966 1.522 0.611 1.00 83.25 188 GLY A O 1
ATOM 1550 N N . SER A 1 189 ? 20.629 -0.293 -0.660 1.00 85.19 189 SER A N 1
ATOM 1551 C CA . SER A 1 189 ? 22.038 -0.476 -1.029 1.00 85.19 189 SER A CA 1
ATOM 1552 C C . SER A 1 189 ? 22.644 0.681 -1.833 1.00 85.19 189 SER A C 1
ATOM 1554 O O . SER A 1 189 ? 23.862 0.875 -1.766 1.00 85.19 189 SER A O 1
ATOM 1556 N N . ASN A 1 190 ? 21.841 1.499 -2.526 1.00 80.94 190 ASN A N 1
ATOM 1557 C CA . ASN A 1 190 ? 22.327 2.714 -3.197 1.00 80.94 190 ASN A CA 1
ATOM 1558 C C . ASN A 1 190 ? 22.437 3.924 -2.251 1.00 80.94 190 ASN A C 1
ATOM 1560 O O . ASN A 1 190 ? 22.992 4.957 -2.637 1.00 80.94 190 ASN A O 1
ATOM 1564 N N . GLY A 1 191 ? 21.978 3.777 -1.006 1.00 76.88 191 GLY A N 1
ATOM 1565 C CA . GLY A 1 191 ? 22.169 4.717 0.087 1.00 76.88 191 GLY A CA 1
ATOM 1566 C C . GLY A 1 191 ? 21.235 5.930 0.093 1.00 76.88 191 GLY A C 1
ATOM 1567 O O . GLY A 1 191 ? 20.750 6.427 -0.927 1.00 76.88 191 GLY A O 1
ATOM 1568 N N . LEU A 1 192 ? 21.048 6.472 1.297 1.00 75.06 192 LEU A N 1
ATOM 1569 C CA . LEU A 1 192 ? 20.329 7.724 1.512 1.00 75.06 192 LEU A CA 1
ATOM 1570 C C . LEU A 1 192 ? 21.063 8.919 0.863 1.00 75.06 192 LEU A C 1
ATOM 1572 O O . LEU A 1 192 ? 22.296 8.931 0.791 1.00 75.06 192 LEU A O 1
ATOM 1576 N N . PRO A 1 193 ? 20.332 9.962 0.430 1.00 82.25 193 PRO A N 1
ATOM 1577 C CA . PRO A 1 193 ? 18.883 10.140 0.593 1.00 82.25 193 PRO A CA 1
ATOM 1578 C C . PRO A 1 193 ? 18.031 9.497 -0.515 1.00 82.25 193 PRO A C 1
ATOM 1580 O O . PRO A 1 193 ? 16.812 9.510 -0.405 1.00 82.25 193 PRO A O 1
ATOM 1583 N N . TYR A 1 194 ? 18.650 8.952 -1.566 1.00 85.56 194 TYR A N 1
ATOM 1584 C CA . TYR A 1 194 ? 17.962 8.630 -2.824 1.00 85.56 194 TYR A CA 1
ATOM 1585 C C . TYR A 1 194 ? 17.503 7.179 -2.958 1.00 85.56 194 TYR A C 1
ATOM 1587 O O . TYR A 1 194 ? 16.888 6.832 -3.962 1.00 85.56 194 TYR A O 1
ATOM 1595 N N . ASP A 1 195 ? 17.811 6.342 -1.973 1.00 82.50 195 ASP A N 1
ATOM 1596 C CA . ASP A 1 195 ? 17.412 4.944 -1.935 1.00 82.50 195 ASP A CA 1
ATOM 1597 C C . ASP A 1 195 ? 17.065 4.552 -0.500 1.00 82.50 195 ASP A C 1
ATOM 1599 O O . ASP A 1 195 ? 17.934 4.419 0.36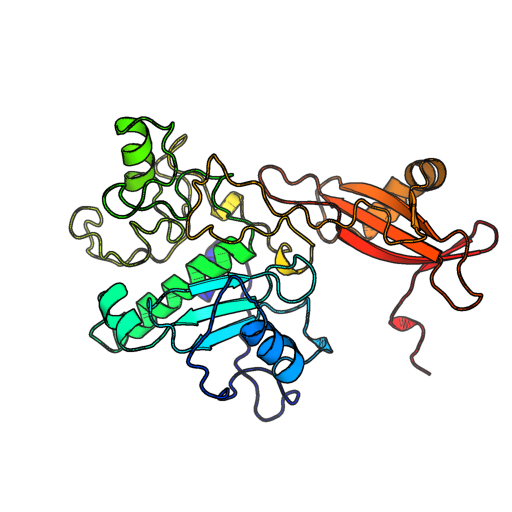6 1.00 82.50 195 ASP A O 1
ATOM 1603 N N . TRP A 1 196 ? 15.766 4.449 -0.237 1.00 82.00 196 TRP A N 1
ATOM 1604 C CA . TRP A 1 196 ? 15.240 4.049 1.062 1.00 82.00 196 TRP A CA 1
ATOM 1605 C C . TRP A 1 196 ? 15.113 2.531 1.103 1.00 82.00 196 TRP A C 1
ATOM 1607 O O . TRP A 1 196 ? 14.680 1.923 0.132 1.00 82.00 196 TRP A O 1
ATOM 1617 N N . ASN A 1 197 ? 15.455 1.915 2.235 1.00 83.38 197 ASN A N 1
ATOM 1618 C CA . ASN A 1 197 ? 15.279 0.476 2.414 1.00 83.38 197 ASN A CA 1
ATOM 1619 C C . ASN A 1 197 ? 13.793 0.141 2.604 1.00 83.38 197 ASN A C 1
ATOM 1621 O O . ASN A 1 197 ? 13.309 0.070 3.731 1.00 83.38 197 ASN A O 1
ATOM 1625 N N . ASP A 1 198 ? 13.059 -0.040 1.512 1.00 87.88 198 ASP A N 1
ATOM 1626 C CA . ASP A 1 198 ? 11.631 -0.370 1.511 1.00 87.88 198 ASP A CA 1
ATOM 1627 C C . ASP A 1 198 ? 11.305 -1.564 2.420 1.00 87.88 198 ASP A C 1
ATOM 1629 O O . ASP A 1 198 ? 10.312 -1.540 3.147 1.00 87.88 198 ASP A O 1
ATOM 1633 N N . TRP A 1 199 ? 12.150 -2.602 2.423 1.00 84.12 199 TRP A N 1
ATOM 1634 C CA . TRP A 1 199 ? 11.939 -3.812 3.224 1.00 84.12 199 TRP A CA 1
ATOM 1635 C C . TRP A 1 199 ? 11.944 -3.562 4.735 1.00 84.12 199 TRP A C 1
ATOM 1637 O O . TRP A 1 199 ? 11.272 -4.284 5.470 1.00 84.12 199 TRP A O 1
ATOM 1647 N N . GLU A 1 200 ? 12.661 -2.547 5.210 1.00 78.69 200 GLU A N 1
ATOM 1648 C CA . GLU A 1 200 ? 12.617 -2.119 6.616 1.00 78.69 200 GLU A CA 1
ATOM 1649 C C . GLU A 1 200 ? 11.410 -1.227 6.929 1.00 78.69 200 GLU A C 1
ATOM 1651 O O . GLU A 1 200 ? 11.060 -1.042 8.094 1.00 78.69 200 GLU A O 1
ATOM 1656 N N . HIS A 1 201 ? 10.750 -0.708 5.896 1.00 77.75 201 HIS A N 1
ATOM 1657 C CA . HIS A 1 201 ? 9.661 0.256 6.007 1.00 77.75 201 HIS A CA 1
ATOM 1658 C C . HIS A 1 201 ? 8.281 -0.329 5.696 1.00 77.75 201 HIS A C 1
ATOM 1660 O O . HIS A 1 201 ? 7.279 0.365 5.853 1.00 77.75 201 HIS A O 1
ATOM 1666 N N . ILE A 1 202 ? 8.181 -1.603 5.309 1.00 81.81 202 ILE A N 1
ATOM 1667 C CA . ILE A 1 202 ? 6.880 -2.254 5.140 1.00 81.81 202 ILE A CA 1
ATOM 1668 C C . ILE A 1 202 ? 6.154 -2.422 6.479 1.00 81.81 202 ILE A C 1
ATOM 1670 O O . ILE A 1 202 ? 6.687 -2.903 7.479 1.00 81.81 202 ILE A O 1
ATOM 1674 N N . TYR A 1 203 ? 4.864 -2.117 6.465 1.00 79.75 203 TYR A N 1
ATOM 1675 C CA . TYR A 1 203 ? 3.944 -2.347 7.563 1.00 79.75 203 TYR A CA 1
ATOM 1676 C C . TYR A 1 203 ? 2.916 -3.404 7.158 1.00 79.75 203 TYR A C 1
ATOM 1678 O O . TYR A 1 203 ? 1.900 -3.120 6.517 1.00 79.75 203 TYR A O 1
ATOM 1686 N N . LEU A 1 204 ? 3.175 -4.662 7.538 1.00 81.44 204 LEU A N 1
ATOM 1687 C CA . LEU A 1 204 ? 2.308 -5.798 7.192 1.00 81.44 204 LEU A CA 1
ATOM 1688 C C . LEU A 1 204 ? 0.826 -5.576 7.545 1.00 81.44 204 LEU A C 1
ATOM 1690 O O . LEU A 1 204 ? -0.006 -5.916 6.699 1.00 81.44 204 LEU A O 1
ATOM 1694 N N . PRO A 1 205 ? 0.468 -4.992 8.712 1.00 78.00 205 PRO A N 1
ATOM 1695 C CA . PRO A 1 205 ? -0.927 -4.799 9.110 1.00 78.00 205 PRO A CA 1
ATOM 1696 C C . PRO A 1 205 ? -1.657 -3.646 8.413 1.00 78.00 205 PRO A C 1
ATOM 1698 O O . PRO A 1 205 ? -2.808 -3.405 8.759 1.00 78.00 205 PRO A O 1
ATOM 1701 N N . THR A 1 206 ? -1.046 -2.940 7.450 1.00 74.75 206 THR A N 1
ATOM 1702 C CA . THR A 1 206 ? -1.660 -1.795 6.737 1.00 74.75 206 THR A CA 1
ATOM 1703 C C . THR A 1 206 ? -3.086 -2.085 6.240 1.00 74.75 206 THR A C 1
ATOM 1705 O O . THR A 1 206 ? -3.970 -1.257 6.391 1.00 74.75 206 THR A O 1
ATOM 1708 N N . PHE A 1 207 ? -3.354 -3.290 5.730 1.00 75.81 207 PHE A N 1
ATOM 1709 C CA . PHE A 1 207 ? -4.680 -3.716 5.248 1.00 75.81 207 PHE A CA 1
ATOM 1710 C C . PHE A 1 207 ? -5.736 -3.949 6.355 1.00 75.81 207 PHE A C 1
ATOM 1712 O O . PHE A 1 207 ? -6.915 -4.150 6.065 1.00 75.81 207 PHE A O 1
ATOM 1719 N N . GLN A 1 208 ? -5.326 -3.964 7.627 1.00 74.56 208 GLN A N 1
ATOM 1720 C CA . GLN A 1 208 ? -6.190 -4.161 8.800 1.00 74.56 208 GLN A CA 1
ATOM 1721 C C . GLN A 1 208 ? -6.468 -2.857 9.555 1.00 74.56 208 GLN A C 1
ATOM 1723 O O . GLN A 1 208 ? -7.305 -2.842 10.461 1.00 74.56 208 GLN A O 1
ATOM 1728 N N . ILE A 1 209 ? -5.768 -1.782 9.198 1.00 69.31 209 ILE A N 1
ATOM 1729 C CA . ILE A 1 209 ? -5.910 -0.458 9.792 1.00 69.31 209 ILE A CA 1
ATOM 1730 C C . ILE A 1 209 ? -6.487 0.507 8.761 1.00 69.31 209 ILE A C 1
ATOM 1732 O O . ILE A 1 209 ? -6.299 0.333 7.559 1.00 69.31 209 ILE A O 1
ATOM 1736 N N . ASP A 1 210 ? -7.202 1.522 9.231 1.00 66.62 210 ASP A N 1
ATOM 1737 C CA . ASP A 1 210 ? -7.526 2.649 8.363 1.00 66.62 210 ASP A CA 1
ATOM 1738 C C . ASP A 1 210 ? -6.217 3.392 8.080 1.00 66.62 210 ASP A C 1
ATOM 1740 O O . ASP A 1 210 ? -5.360 3.467 8.959 1.00 66.62 210 ASP A O 1
ATOM 1744 N N . VAL A 1 211 ? -6.041 3.937 6.883 1.00 62.50 211 VAL A N 1
ATOM 1745 C CA . VAL A 1 211 ? -4.908 4.800 6.534 1.00 62.50 211 VAL A CA 1
ATOM 1746 C C . VAL A 1 211 ? -5.407 6.058 5.818 1.00 62.50 211 VAL A C 1
ATOM 1748 O O . VAL A 1 211 ? -6.570 6.115 5.432 1.00 62.50 211 VAL A O 1
ATOM 1751 N N . PRO A 1 212 ? -4.604 7.118 5.642 1.00 59.06 212 PRO A N 1
ATOM 1752 C CA . PRO A 1 212 ? -5.006 8.190 4.741 1.00 59.06 212 PRO A CA 1
ATOM 1753 C C . PRO A 1 212 ? -5.154 7.608 3.330 1.00 59.06 212 PRO A C 1
ATOM 1755 O O . PRO A 1 212 ? -4.264 6.889 2.878 1.00 59.06 212 PRO A O 1
ATOM 1758 N N . ALA A 1 213 ? -6.269 7.879 2.651 1.00 56.59 213 ALA A N 1
ATOM 1759 C CA . ALA A 1 213 ? -6.443 7.427 1.278 1.00 56.59 213 ALA A CA 1
ATOM 1760 C C . ALA A 1 213 ? -5.485 8.219 0.371 1.00 56.59 213 ALA A C 1
ATOM 1762 O O . ALA A 1 213 ? -5.656 9.419 0.150 1.00 56.59 213 ALA A O 1
ATOM 1763 N N . TYR A 1 214 ? -4.438 7.533 -0.081 1.00 56.09 214 TYR A N 1
ATOM 1764 C CA . TYR A 1 214 ? -3.569 7.910 -1.189 1.00 56.09 214 TYR A CA 1
ATOM 1765 C C . TYR A 1 214 ? -4.216 7.441 -2.492 1.00 56.09 214 TYR A C 1
ATOM 1767 O O . TYR A 1 214 ? -3.991 6.316 -2.924 1.00 56.09 214 TYR A O 1
ATOM 1775 N N . GLU A 1 215 ? -5.078 8.261 -3.085 1.00 53.25 215 GLU A N 1
ATOM 1776 C CA . GLU A 1 215 ? -5.454 8.071 -4.489 1.00 53.25 215 GLU A CA 1
ATOM 1777 C C . GLU A 1 215 ? -4.384 8.771 -5.329 1.00 53.25 215 GLU A C 1
ATOM 1779 O O . GLU A 1 215 ? -4.169 9.960 -5.113 1.00 53.25 215 GLU A O 1
ATOM 1784 N N . ASP A 1 216 ? -3.678 8.057 -6.223 1.00 53.22 216 ASP A N 1
ATOM 1785 C CA . ASP A 1 216 ? -2.713 8.680 -7.148 1.00 53.22 216 ASP A CA 1
ATOM 1786 C C . ASP A 1 216 ? -3.455 9.782 -7.914 1.00 53.22 216 ASP A C 1
ATOM 1788 O O . ASP A 1 216 ? -4.347 9.482 -8.719 1.00 53.22 216 ASP A O 1
ATOM 1792 N N . PRO A 1 217 ? -3.168 11.066 -7.648 1.00 49.12 217 PRO A N 1
ATOM 1793 C CA . PRO A 1 217 ? -3.906 12.114 -8.300 1.00 49.12 217 PRO A CA 1
ATOM 1794 C C . PRO A 1 217 ? -3.484 12.110 -9.767 1.00 49.12 217 PRO A C 1
ATOM 1796 O O . PRO A 1 217 ? -2.363 12.463 -10.127 1.00 49.12 217 PRO A O 1
ATOM 1799 N N . SER A 1 218 ? -4.414 11.756 -10.648 1.00 49.19 218 SER A N 1
ATOM 1800 C CA . SER A 1 218 ? -4.198 11.806 -12.099 1.00 49.19 218 SER A CA 1
ATOM 1801 C C . SER A 1 218 ? -3.851 13.215 -12.622 1.00 49.19 218 SER A C 1
ATOM 1803 O O . SER A 1 218 ? -3.475 13.359 -13.786 1.00 49.19 218 SER A O 1
ATOM 1805 N N . ILE A 1 219 ? -3.993 14.259 -11.785 1.00 50.22 219 ILE A N 1
ATOM 1806 C CA . ILE A 1 219 ? -3.861 15.680 -12.147 1.00 50.22 219 ILE A CA 1
ATOM 1807 C C . ILE A 1 219 ? -3.017 16.501 -11.136 1.00 50.22 219 ILE A C 1
ATOM 1809 O O . ILE A 1 219 ? -2.546 17.578 -11.499 1.00 50.22 219 ILE A O 1
ATOM 1813 N N . GLU A 1 220 ? -2.777 16.028 -9.907 1.00 58.28 220 GLU A N 1
ATOM 1814 C CA . GLU A 1 220 ? -2.070 16.799 -8.861 1.00 58.28 220 GLU A CA 1
ATOM 1815 C C . GLU A 1 220 ? -0.628 16.308 -8.655 1.00 58.28 220 GLU A C 1
ATOM 1817 O O . GLU A 1 220 ? -0.265 15.177 -8.986 1.00 58.28 220 GLU A O 1
ATOM 1822 N N . THR A 1 221 ? 0.228 17.185 -8.138 1.00 68.69 221 THR A N 1
ATOM 1823 C CA . THR A 1 221 ? 1.614 16.848 -7.799 1.00 68.69 221 THR A CA 1
ATOM 1824 C C . THR A 1 221 ? 1.647 16.151 -6.437 1.00 68.69 221 THR A C 1
ATOM 1826 O O . THR A 1 221 ? 0.736 16.318 -5.625 1.00 68.69 221 THR A O 1
ATOM 1829 N N . PHE A 1 222 ? 2.709 15.403 -6.127 1.00 70.25 222 PHE A N 1
ATOM 1830 C CA . PHE A 1 222 ? 2.876 14.828 -4.785 1.00 70.25 222 PHE A CA 1
ATOM 1831 C C . PHE A 1 222 ? 3.191 15.896 -3.719 1.00 70.25 222 PHE A C 1
ATOM 1833 O O . PHE A 1 222 ? 3.196 15.586 -2.530 1.00 70.25 222 PHE A O 1
ATOM 1840 N N . GLU A 1 223 ? 3.434 17.146 -4.131 1.00 67.06 223 GLU A N 1
ATOM 1841 C CA . GLU A 1 223 ? 3.638 18.310 -3.257 1.00 67.06 223 GLU A CA 1
ATOM 1842 C C . GLU A 1 223 ? 2.313 19.001 -2.899 1.00 67.06 223 GLU A C 1
ATOM 1844 O O . GLU A 1 223 ? 2.170 19.520 -1.793 1.00 67.06 223 GLU A O 1
ATOM 1849 N N . ASP A 1 224 ? 1.339 18.972 -3.813 1.00 59.78 224 ASP A N 1
ATOM 1850 C CA . ASP A 1 224 ? 0.005 19.562 -3.640 1.00 59.78 224 ASP A CA 1
ATOM 1851 C C . ASP A 1 224 ? -1.006 18.577 -3.025 1.00 59.78 224 ASP A C 1
ATOM 1853 O O . ASP A 1 224 ? -2.125 18.962 -2.671 1.00 59.78 224 ASP A O 1
ATOM 1857 N N . PHE A 1 225 ? -0.611 17.308 -2.882 1.00 59.75 225 PHE A N 1
ATOM 1858 C CA . PHE A 1 225 ? -1.474 16.231 -2.419 1.00 59.75 225 PHE A CA 1
ATOM 1859 C C . PHE A 1 225 ? -1.926 16.449 -0.970 1.00 59.75 225 PHE A C 1
ATOM 1861 O O . PHE A 1 225 ? -1.156 16.312 -0.014 1.00 59.75 225 PHE A O 1
ATOM 1868 N N . ASN A 1 226 ? -3.216 16.728 -0.790 1.00 55.09 226 ASN A N 1
ATOM 1869 C CA . ASN A 1 226 ? -3.855 16.620 0.513 1.00 55.09 226 ASN A CA 1
ATOM 1870 C C . ASN A 1 226 ? -4.381 15.191 0.652 1.00 55.09 226 ASN A C 1
ATOM 1872 O O . ASN A 1 226 ? -5.408 14.894 0.040 1.00 55.09 226 ASN A O 1
ATOM 1876 N N . PRO A 1 227 ? -3.744 14.306 1.450 1.00 56.53 227 PRO A N 1
ATOM 1877 C CA . PRO A 1 227 ? -4.305 12.983 1.681 1.00 56.53 227 PRO A CA 1
ATOM 1878 C C . PRO A 1 227 ? -5.742 13.151 2.141 1.00 56.53 227 PRO A C 1
ATOM 1880 O O . PRO A 1 227 ? -5.999 13.967 3.037 1.00 56.53 227 PRO A O 1
ATOM 1883 N N . VAL A 1 228 ? -6.668 12.406 1.529 1.00 47.78 228 VAL A N 1
ATOM 1884 C CA . VAL A 1 228 ? -8.067 12.428 1.942 1.00 47.78 228 VAL A CA 1
ATOM 1885 C C . VAL A 1 228 ? -8.102 11.855 3.347 1.00 47.78 228 VAL A C 1
ATOM 1887 O O . VAL A 1 228 ? -8.114 10.653 3.610 1.00 47.78 228 VAL A O 1
ATOM 1890 N N . LYS A 1 229 ? -8.062 12.788 4.289 1.00 46.25 229 LYS A N 1
ATOM 1891 C CA . LYS A 1 229 ? -8.334 12.601 5.695 1.00 46.25 229 LYS A CA 1
ATOM 1892 C C . LYS A 1 229 ? -9.848 12.575 5.858 1.00 46.25 229 LYS A C 1
ATOM 1894 O O . LYS A 1 229 ? -10.358 13.256 6.739 1.00 46.25 229 LYS A O 1
ATOM 1899 N N . ASP A 1 230 ? -10.544 11.728 5.093 1.00 36.62 230 ASP A N 1
ATOM 1900 C CA . ASP A 1 230 ? -11.873 11.226 5.466 1.00 36.62 230 ASP A CA 1
ATOM 1901 C C . ASP A 1 230 ? -11.701 10.253 6.640 1.00 36.62 230 ASP A C 1
ATOM 1903 O O . ASP A 1 230 ? -12.190 9.127 6.680 1.00 36.62 230 ASP A O 1
ATOM 1907 N N . TYR A 1 231 ? -10.960 10.701 7.648 1.00 47.34 231 TYR A N 1
ATOM 1908 C CA . TYR A 1 231 ? -11.286 10.328 8.989 1.00 47.34 231 TYR A CA 1
ATOM 1909 C C . TYR A 1 231 ? -12.642 10.981 9.212 1.00 47.34 231 TYR A C 1
ATOM 1911 O O . TYR A 1 231 ? -12.754 12.203 9.068 1.00 47.34 231 TYR A O 1
ATOM 1919 N N . PRO A 1 232 ? -13.673 10.248 9.645 1.00 40.22 232 PRO A N 1
ATOM 1920 C CA . PRO A 1 232 ? -14.564 10.898 10.574 1.00 40.22 232 PRO A CA 1
ATOM 1921 C C . PRO A 1 232 ? -13.628 11.447 11.655 1.00 40.22 232 PRO A C 1
ATOM 1923 O O . PRO A 1 232 ? -12.993 10.658 12.362 1.00 40.22 232 PRO A O 1
ATOM 1926 N N . GLU A 1 233 ? -13.456 12.774 11.739 1.00 45.28 233 GLU A N 1
ATOM 1927 C CA . GLU A 1 233 ? -13.005 13.423 12.972 1.00 45.28 233 GLU A CA 1
ATOM 1928 C C . GLU A 1 233 ? -13.590 12.585 14.101 1.00 45.28 233 GLU A C 1
ATOM 1930 O O . GLU A 1 233 ? -14.792 12.355 14.019 1.00 45.28 233 GLU A O 1
ATOM 1935 N N . LEU A 1 234 ? -12.760 12.028 14.999 1.00 50.03 234 LEU A N 1
ATOM 1936 C CA . LEU A 1 234 ? -13.034 10.998 16.033 1.00 50.03 234 LEU A CA 1
ATOM 1937 C C . LEU A 1 234 ? -14.309 11.251 16.885 1.00 50.03 234 LEU A C 1
ATOM 1939 O O . LEU A 1 234 ? -14.290 11.389 18.104 1.00 50.03 234 LEU A O 1
ATOM 1943 N N . VAL A 1 235 ? -15.430 11.317 16.193 1.00 50.44 235 VAL A N 1
ATOM 1944 C CA . VAL A 1 235 ? -16.749 11.878 16.472 1.00 50.44 235 VAL A CA 1
ATOM 1945 C C . VAL A 1 235 ? -17.622 11.377 15.310 1.00 50.44 235 VAL A C 1
ATOM 1947 O O . VAL A 1 235 ? -18.316 12.122 14.617 1.00 50.44 235 VAL A O 1
ATOM 1950 N N . ALA A 1 236 ? -17.623 10.057 15.080 1.00 54.38 236 ALA A N 1
ATOM 1951 C CA . ALA A 1 236 ? -18.788 9.450 14.448 1.00 54.38 236 ALA A CA 1
ATOM 1952 C C . ALA A 1 236 ? -20.021 10.012 15.177 1.00 54.38 236 ALA A C 1
ATOM 1954 O O . ALA A 1 236 ? -20.029 10.057 16.408 1.00 54.38 236 ALA A O 1
ATOM 1955 N N . LYS A 1 237 ? -21.012 10.530 14.448 1.00 59.75 237 LYS A N 1
ATOM 1956 C CA . LYS A 1 237 ? -22.126 11.299 15.026 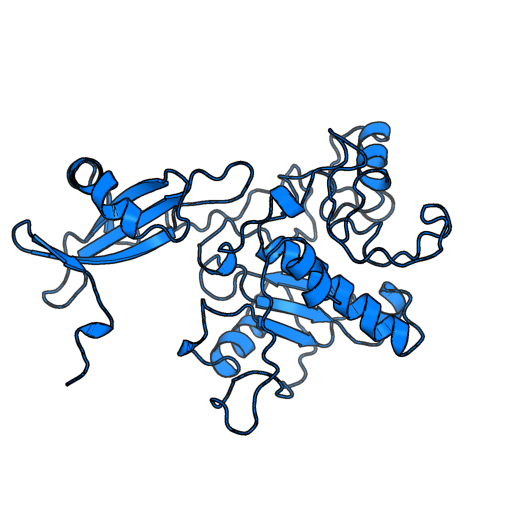1.00 59.75 237 LYS A CA 1
ATOM 1957 C C . LYS A 1 237 ? -22.684 10.617 16.289 1.00 59.75 237 LYS A C 1
ATOM 1959 O O . LYS A 1 237 ? -23.274 9.543 16.209 1.00 59.75 237 LYS A O 1
ATOM 1964 N N . GLY A 1 238 ? -22.489 11.245 17.454 1.00 69.94 238 GLY A N 1
ATOM 1965 C CA . GLY A 1 238 ? -22.923 10.725 18.760 1.00 69.94 238 GLY A CA 1
ATOM 1966 C C . GLY A 1 238 ? -21.83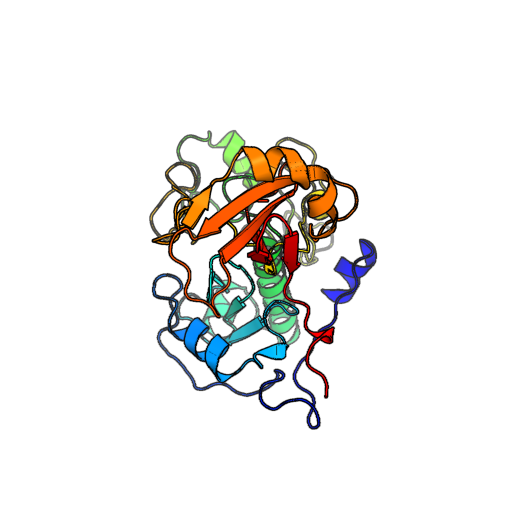9 10.082 19.640 1.00 69.94 238 GLY A C 1
ATOM 1967 O O . GLY A 1 238 ? -22.147 9.739 20.780 1.00 69.94 238 GLY A O 1
ATOM 1968 N N . TRP A 1 239 ? -20.602 9.955 19.161 1.00 78.88 239 TRP A N 1
ATOM 1969 C CA . TRP A 1 239 ? -19.441 9.482 19.920 1.00 78.88 239 TRP A CA 1
ATOM 1970 C C . TRP A 1 239 ? -18.584 10.655 20.403 1.00 78.88 239 TRP A C 1
ATOM 1972 O O . TRP A 1 239 ? -18.397 11.623 19.670 1.00 78.88 239 TRP A O 1
ATOM 1982 N N . LYS A 1 240 ? -18.061 10.578 21.627 1.00 84.38 240 LYS A N 1
ATOM 1983 C CA . LYS A 1 240 ? -17.198 11.601 22.231 1.00 84.38 240 LYS A CA 1
ATOM 1984 C C . LYS A 1 240 ? -15.944 10.980 22.823 1.00 84.38 240 LYS A C 1
ATOM 1986 O O . LYS A 1 240 ? -16.017 9.920 23.434 1.00 84.38 240 LYS A O 1
ATOM 1991 N N . TYR A 1 241 ? -14.816 11.662 22.671 1.00 84.81 241 TYR A N 1
ATOM 1992 C CA . TYR A 1 241 ? -13.564 11.298 23.328 1.00 84.81 241 TYR A CA 1
ATOM 1993 C C . TYR A 1 241 ? -13.668 11.460 24.853 1.00 84.81 241 TYR A C 1
ATOM 1995 O O . TYR A 1 241 ? -14.135 12.496 25.330 1.00 84.81 241 TYR A O 1
ATOM 2003 N N . ASP A 1 242 ? -13.210 10.455 25.602 1.00 86.25 242 ASP A N 1
ATOM 2004 C CA . ASP A 1 242 ? -13.110 10.494 27.063 1.00 86.25 242 ASP A CA 1
ATOM 2005 C C . ASP A 1 242 ? -11.641 10.398 27.500 1.00 86.25 242 ASP A C 1
ATOM 2007 O O . ASP A 1 242 ? -11.016 9.333 27.477 1.00 86.25 242 ASP A O 1
ATOM 2011 N N . GLU A 1 243 ? -11.081 11.538 27.903 1.00 86.75 243 GLU A N 1
ATOM 2012 C CA . GLU A 1 243 ? -9.689 11.653 28.343 1.00 86.75 243 GLU A CA 1
ATOM 2013 C C . GLU A 1 243 ? -9.408 10.861 29.629 1.00 86.75 243 GLU A C 1
ATOM 2015 O O . GLU A 1 243 ? -8.342 10.259 29.774 1.00 86.75 243 GLU A O 1
ATOM 2020 N N . ASN A 1 244 ? -10.377 10.802 30.547 1.00 89.25 244 ASN A N 1
ATOM 2021 C CA . ASN A 1 244 ? -10.209 10.134 31.835 1.00 89.25 244 ASN A CA 1
ATOM 2022 C C . ASN A 1 244 ? -10.141 8.616 31.664 1.00 89.25 244 ASN A C 1
ATOM 2024 O O . ASN A 1 244 ? -9.258 7.973 32.235 1.00 89.25 244 ASN A O 1
ATOM 2028 N N . LEU A 1 245 ? -11.045 8.034 30.871 1.00 88.44 245 LEU A N 1
ATOM 2029 C CA . LEU A 1 245 ? -10.999 6.610 30.538 1.00 88.44 245 LEU A CA 1
ATOM 2030 C C . LEU A 1 245 ? -9.763 6.273 29.717 1.00 88.44 245 LEU A C 1
ATOM 2032 O O . LEU A 1 245 ? -9.130 5.255 29.988 1.00 88.44 245 LEU A O 1
ATOM 2036 N N . THR A 1 246 ? -9.399 7.130 28.762 1.00 88.00 246 THR A N 1
ATOM 2037 C CA . THR A 1 246 ? -8.191 6.942 27.954 1.00 88.00 246 THR A CA 1
ATOM 2038 C C . THR A 1 246 ? -6.963 6.839 28.849 1.00 88.00 246 THR A C 1
ATOM 2040 O O . THR A 1 246 ? -6.279 5.822 28.831 1.00 88.00 246 THR A O 1
ATOM 2043 N N . ARG A 1 247 ? -6.729 7.823 29.721 1.00 90.19 247 ARG A N 1
ATOM 2044 C CA . ARG A 1 247 ? -5.588 7.807 30.644 1.00 90.19 247 ARG A CA 1
ATOM 2045 C C . ARG A 1 247 ? -5.636 6.636 31.629 1.00 90.19 247 ARG A C 1
ATOM 2047 O O . ARG A 1 247 ? -4.591 6.117 32.002 1.00 90.19 247 ARG A O 1
ATOM 2054 N N . ARG A 1 248 ? -6.828 6.233 32.075 1.00 91.25 248 ARG A N 1
ATOM 2055 C CA . ARG A 1 248 ? -6.994 5.142 33.046 1.00 91.25 248 ARG A CA 1
ATOM 2056 C C . ARG A 1 248 ? -6.689 3.763 32.460 1.00 91.25 248 ARG A C 1
ATOM 2058 O O . ARG A 1 248 ? -6.196 2.917 33.197 1.00 91.25 248 ARG A O 1
ATOM 2065 N N . TYR A 1 249 ? -7.020 3.532 31.191 1.00 90.62 249 TYR A N 1
ATOM 2066 C CA . TYR A 1 249 ? -6.988 2.199 30.584 1.00 90.62 249 TYR A CA 1
ATOM 2067 C C . TYR A 1 249 ? -6.030 2.061 29.392 1.00 90.62 249 TYR A C 1
ATOM 2069 O O . TYR A 1 249 ? -5.942 0.967 28.843 1.00 90.62 249 TYR A O 1
ATOM 2077 N N . ALA A 1 250 ? -5.306 3.114 28.991 1.00 87.88 250 ALA A N 1
ATOM 2078 C CA . ALA A 1 250 ? -4.400 3.084 27.836 1.00 87.88 250 ALA A CA 1
ATOM 2079 C C . ALA A 1 250 ? -3.443 1.882 27.863 1.00 87.88 250 ALA A C 1
ATOM 2081 O O . ALA A 1 250 ? -3.476 1.075 26.940 1.00 87.88 250 ALA A O 1
ATOM 2082 N N . GLU A 1 251 ? -2.686 1.704 28.950 1.00 88.50 251 GLU A N 1
ATOM 2083 C CA . GLU A 1 251 ? -1.751 0.576 29.104 1.00 88.50 251 GLU A CA 1
ATOM 2084 C C . GLU A 1 251 ? -2.456 -0.785 28.998 1.00 88.50 251 GLU A C 1
ATOM 2086 O O . GLU A 1 251 ? -1.960 -1.713 28.364 1.00 88.50 251 GLU A O 1
ATOM 2091 N N . GLU A 1 252 ? -3.656 -0.917 29.575 1.00 88.69 252 GLU A N 1
ATOM 2092 C CA . GLU A 1 252 ? -4.423 -2.161 29.487 1.00 88.69 252 GLU A CA 1
ATOM 2093 C C . GLU A 1 252 ? -4.882 -2.440 28.048 1.00 88.69 252 GLU A C 1
ATOM 2095 O O . GLU A 1 252 ? -4.974 -3.596 27.628 1.00 88.69 252 GLU A O 1
ATOM 2100 N N . PHE A 1 253 ? -5.199 -1.393 27.291 1.00 89.31 253 PHE A N 1
ATOM 2101 C CA . PHE A 1 253 ? -5.755 -1.485 25.946 1.00 89.31 253 PHE A CA 1
ATOM 2102 C C . PHE A 1 253 ? -4.699 -1.625 24.852 1.00 89.31 253 PHE A C 1
ATOM 2104 O O . PHE A 1 253 ? -5.045 -2.071 23.757 1.00 89.31 253 PHE A O 1
ATOM 2111 N N . GLU A 1 254 ? -3.417 -1.398 25.149 1.00 86.44 254 GLU A N 1
ATOM 2112 C CA . GLU A 1 254 ? -2.319 -1.745 24.236 1.00 86.44 254 GLU A CA 1
ATOM 2113 C C . GLU A 1 254 ? -2.318 -3.237 23.860 1.00 86.44 254 GLU A C 1
ATOM 2115 O O . GLU A 1 254 ? -1.894 -3.623 22.767 1.00 86.44 254 GLU A O 1
ATOM 2120 N N . LYS A 1 255 ? -2.899 -4.110 24.697 1.00 85.19 255 LYS A N 1
ATOM 2121 C CA . LYS A 1 255 ? -3.079 -5.533 24.360 1.00 85.19 255 LYS A CA 1
ATOM 2122 C C . LYS A 1 255 ? -3.917 -5.763 23.097 1.00 85.19 255 LYS A C 1
ATOM 2124 O O . LYS A 1 255 ? -3.761 -6.813 22.475 1.00 85.19 255 LYS A O 1
ATOM 2129 N N . PHE A 1 256 ? -4.762 -4.809 22.703 1.00 81.75 256 PHE A N 1
ATOM 2130 C CA . PHE A 1 256 ? -5.575 -4.878 21.485 1.00 81.75 256 PHE A CA 1
ATOM 2131 C C . PHE A 1 256 ? -4.847 -4.363 20.237 1.00 81.75 256 PHE A C 1
ATOM 2133 O O . PHE A 1 256 ? -5.325 -4.565 19.127 1.00 81.75 256 PHE A O 1
ATOM 2140 N N . VAL A 1 257 ? -3.677 -3.736 20.389 1.00 79.62 257 VAL A N 1
ATOM 2141 C CA . VAL A 1 257 ? -2.858 -3.280 19.259 1.00 79.62 257 VAL A CA 1
ATOM 2142 C C . VAL A 1 257 ? -2.359 -4.495 18.484 1.00 79.62 257 VAL A C 1
ATOM 2144 O O . VAL A 1 257 ? -1.817 -5.432 19.076 1.00 79.62 257 VAL A O 1
ATOM 2147 N N . LEU A 1 258 ? -2.539 -4.483 17.162 1.00 71.50 258 LEU A N 1
ATOM 2148 C CA . LEU A 1 258 ? -2.148 -5.590 16.283 1.00 71.50 258 LEU A CA 1
ATOM 2149 C C . LEU A 1 258 ? -0.637 -5.853 16.322 1.00 71.50 258 LEU A C 1
ATOM 2151 O O . LEU A 1 258 ? -0.205 -7.003 16.365 1.00 71.50 258 LEU A O 1
ATOM 2155 N N . VAL A 1 259 ? 0.169 -4.790 16.362 1.00 69.31 259 VAL A N 1
ATOM 2156 C CA . VAL A 1 259 ? 1.629 -4.896 16.423 1.00 69.31 259 VAL A CA 1
ATOM 2157 C C . VAL A 1 259 ? 2.092 -5.016 17.859 1.00 69.31 259 VAL A C 1
ATOM 2159 O O . VAL A 1 259 ? 1.857 -4.141 18.688 1.00 69.31 259 VAL A O 1
ATOM 2162 N N . LYS A 1 260 ? 2.776 -6.121 18.138 1.00 62.41 260 LYS A N 1
ATOM 2163 C CA . LYS A 1 260 ? 3.490 -6.343 19.391 1.00 62.41 260 LYS A CA 1
ATOM 2164 C C . LYS A 1 260 ? 4.923 -5.850 19.193 1.00 62.41 260 LYS A C 1
ATOM 2166 O O . LYS A 1 260 ? 5.474 -6.073 18.120 1.00 62.41 260 LYS A O 1
ATOM 2171 N N . ASN A 1 261 ? 5.504 -5.198 20.203 1.00 66.06 261 ASN A N 1
ATOM 2172 C CA . ASN A 1 261 ? 6.859 -4.601 20.219 1.00 66.06 261 ASN A CA 1
ATOM 2173 C C . ASN A 1 261 ? 6.970 -3.121 19.807 1.00 66.06 261 ASN A C 1
ATOM 2175 O O . ASN A 1 261 ? 8.072 -2.645 19.556 1.00 66.06 261 ASN A O 1
ATOM 2179 N N . THR A 1 262 ? 5.865 -2.380 19.779 1.00 71.31 262 THR A N 1
ATOM 2180 C CA . THR A 1 262 ? 5.889 -0.913 19.719 1.00 71.31 262 THR A CA 1
ATOM 2181 C C . THR A 1 262 ? 4.868 -0.342 20.696 1.00 71.31 262 THR A C 1
ATOM 2183 O O . THR A 1 262 ? 3.868 -0.998 20.993 1.00 71.31 262 THR A O 1
ATOM 2186 N N . GLU A 1 263 ? 5.131 0.861 21.199 1.00 82.94 263 GLU A N 1
ATOM 2187 C CA . GLU A 1 263 ? 4.147 1.638 21.951 1.00 82.94 263 GLU A CA 1
ATOM 2188 C C . GLU A 1 263 ? 2.987 2.048 21.037 1.00 82.94 263 GLU A C 1
ATOM 2190 O O . GLU A 1 263 ? 3.146 2.187 19.816 1.00 82.94 263 GLU A O 1
ATOM 2195 N N . ALA A 1 264 ? 1.817 2.303 21.617 1.00 83.94 264 ALA A N 1
ATOM 2196 C CA . ALA A 1 264 ? 0.690 2.827 20.862 1.00 83.94 264 ALA A CA 1
ATOM 2197 C C . ALA A 1 264 ? -0.013 3.956 21.603 1.00 83.94 264 ALA A C 1
ATOM 2199 O O . ALA A 1 264 ? -0.274 3.886 22.800 1.00 83.94 264 ALA A O 1
ATOM 2200 N N . ASP A 1 265 ? -0.412 4.981 20.857 1.00 86.31 265 ASP A N 1
ATOM 2201 C CA . ASP A 1 265 ? -1.329 5.970 21.395 1.00 86.31 265 ASP A CA 1
ATOM 2202 C C . ASP A 1 265 ? -2.742 5.380 21.396 1.00 86.31 265 ASP A C 1
ATOM 2204 O O . ASP A 1 265 ? -3.276 5.003 20.348 1.00 86.31 265 ASP A O 1
ATOM 2208 N N . ILE A 1 266 ? -3.368 5.324 22.569 1.00 88.44 266 ILE A N 1
ATOM 2209 C CA . ILE A 1 266 ? -4.737 4.832 22.743 1.00 88.44 266 ILE A CA 1
ATOM 2210 C C . ILE A 1 266 ? -5.706 6.005 22.878 1.00 88.44 266 ILE A C 1
ATOM 2212 O O . ILE A 1 266 ? -5.403 7.008 23.522 1.00 88.44 266 ILE A O 1
ATOM 2216 N N . LYS A 1 267 ? -6.904 5.865 22.304 1.00 86.12 267 LYS A N 1
ATOM 2217 C CA . LYS A 1 267 ? -8.041 6.769 22.507 1.00 86.12 267 LYS A CA 1
ATOM 2218 C C . LYS A 1 267 ? -9.319 5.989 22.767 1.00 86.12 267 LYS A C 1
ATOM 2220 O O . LYS A 1 267 ? -9.640 5.044 22.049 1.00 86.12 267 LYS A O 1
ATOM 2225 N N . VAL A 1 268 ? -10.076 6.433 23.763 1.00 87.19 268 VAL A N 1
ATOM 2226 C CA . VAL A 1 268 ? -11.363 5.847 24.140 1.00 87.19 268 VAL A CA 1
ATOM 2227 C C . VAL A 1 268 ? -12.488 6.812 23.789 1.00 87.19 268 VAL A C 1
ATOM 2229 O O . VAL A 1 268 ? -12.467 7.980 24.179 1.00 87.19 268 VAL A O 1
ATOM 2232 N N . LEU A 1 269 ? -13.472 6.319 23.038 1.00 87.25 269 LEU A N 1
ATOM 2233 C CA . LEU A 1 269 ? -14.677 7.053 22.664 1.00 87.25 269 LEU A CA 1
ATOM 2234 C C . LEU A 1 269 ? -15.902 6.417 23.326 1.00 87.25 269 LEU A C 1
ATOM 2236 O O . LEU A 1 269 ? -16.046 5.194 23.336 1.00 87.25 269 LEU A O 1
ATOM 2240 N N . ILE A 1 270 ? -16.809 7.256 23.827 1.00 88.00 270 ILE A N 1
ATOM 2241 C CA . ILE A 1 270 ? -18.071 6.853 24.453 1.00 88.00 270 ILE A CA 1
ATOM 2242 C C . ILE A 1 270 ? -19.252 7.399 23.657 1.00 88.00 270 ILE A C 1
ATOM 2244 O O . ILE A 1 270 ? -19.246 8.551 23.218 1.00 88.00 270 ILE A O 1
ATOM 2248 N N . LYS A 1 271 ? -20.304 6.593 23.524 1.00 87.69 271 LYS A N 1
ATOM 2249 C CA . LYS A 1 271 ? -21.604 7.035 23.016 1.00 87.69 271 LYS A CA 1
ATOM 2250 C C . LYS A 1 271 ? -22.539 7.377 24.181 1.00 87.69 271 LYS A C 1
ATOM 2252 O O . LYS A 1 271 ? -23.044 6.488 24.858 1.00 87.69 271 LYS A O 1
ATOM 2257 N N . GLU A 1 272 ? -22.794 8.666 24.417 1.00 78.31 272 GLU A N 1
ATOM 2258 C CA . GLU A 1 272 ? -23.596 9.131 25.572 1.00 78.31 272 GLU A CA 1
ATOM 2259 C C . GLU A 1 272 ? -25.077 8.717 25.509 1.00 78.31 272 GLU A C 1
ATOM 2261 O O . GLU A 1 272 ? -25.723 8.558 26.541 1.00 78.31 272 GLU A O 1
ATOM 2266 N N . LYS A 1 273 ? -25.627 8.558 24.299 1.00 79.62 273 LYS A N 1
ATOM 2267 C CA . LYS A 1 273 ? -27.034 8.195 24.052 1.00 79.62 273 LYS A CA 1
ATOM 2268 C C . LYS A 1 273 ? -27.140 6.851 23.335 1.00 79.62 273 LYS A C 1
ATOM 2270 O O . LYS A 1 273 ? -27.764 6.761 22.281 1.00 79.62 273 LYS A O 1
ATOM 2275 N N . ALA A 1 274 ? -26.456 5.842 23.861 1.00 78.62 274 ALA A N 1
ATOM 2276 C CA . ALA A 1 274 ? -26.574 4.481 23.357 1.00 78.62 274 ALA A CA 1
ATOM 2277 C C . ALA A 1 274 ? -27.900 3.850 23.799 1.00 78.62 274 ALA A C 1
ATOM 2279 O O . ALA A 1 274 ? -28.337 4.034 24.939 1.00 78.62 274 ALA A O 1
ATOM 2280 N N . GLU A 1 275 ? -28.533 3.093 22.907 1.00 79.75 275 GLU A N 1
ATOM 2281 C CA . GLU A 1 275 ? -29.657 2.236 23.290 1.00 79.75 275 GLU A CA 1
ATOM 2282 C C . GLU A 1 275 ? -29.176 1.086 24.190 1.00 79.75 275 GLU A C 1
ATOM 2284 O O . GLU A 1 275 ? -27.991 0.754 24.218 1.00 79.75 275 GLU A O 1
ATOM 2289 N N . LYS A 1 276 ? -30.092 0.455 24.938 1.00 71.50 276 LYS A N 1
ATOM 2290 C CA . LYS A 1 276 ? -29.768 -0.582 25.942 1.00 71.50 276 LYS A CA 1
ATOM 2291 C C . LYS A 1 276 ? -28.895 -1.718 25.381 1.00 71.50 276 LYS A C 1
ATOM 2293 O O . LYS A 1 276 ? -28.031 -2.252 26.082 1.00 71.50 276 LYS A O 1
ATOM 2298 N N . ASP A 1 277 ? -29.101 -2.057 24.113 1.00 74.81 277 ASP A N 1
ATOM 2299 C CA . ASP A 1 277 ? -28.392 -3.146 23.452 1.00 74.81 277 ASP A CA 1
ATOM 2300 C C . ASP A 1 277 ? -27.222 -2.685 22.575 1.00 74.81 277 ASP A C 1
ATOM 2302 O O . ASP A 1 277 ? -26.427 -3.521 22.147 1.00 74.81 277 ASP A O 1
ATOM 2306 N N . GLU A 1 278 ? -27.026 -1.378 22.420 1.00 79.00 278 GLU A N 1
ATOM 2307 C CA . GLU A 1 278 ? -25.984 -0.806 21.575 1.00 79.00 278 GLU A CA 1
ATOM 2308 C C . GLU A 1 278 ? -24.612 -0.775 22.273 1.00 79.00 278 GLU A C 1
ATOM 2310 O O . GLU A 1 278 ? -24.503 -0.591 23.490 1.00 79.00 278 GLU A O 1
ATOM 2315 N N . TYR A 1 279 ? -23.537 -0.951 21.500 1.00 83.62 279 TYR A N 1
ATOM 2316 C CA . TYR A 1 279 ? -22.183 -0.671 21.974 1.00 83.62 279 TYR A CA 1
ATOM 2317 C C . TYR A 1 279 ? -22.013 0.827 22.218 1.00 83.62 279 TYR A C 1
ATOM 2319 O O . TYR A 1 279 ? -22.324 1.656 21.364 1.00 83.62 279 TYR A O 1
ATOM 2327 N N . ASN A 1 280 ? -21.499 1.173 23.395 1.00 88.12 280 ASN A N 1
ATOM 2328 C CA . ASN A 1 280 ? -21.298 2.557 23.812 1.00 88.12 280 ASN A CA 1
ATOM 2329 C C . ASN A 1 280 ? -19.830 2.885 24.099 1.00 88.12 280 ASN A C 1
ATOM 2331 O O . ASN A 1 280 ? -19.557 3.983 24.570 1.00 88.12 280 ASN A O 1
ATOM 2335 N N . LEU A 1 281 ? -18.904 1.962 23.820 1.00 88.31 281 LEU A N 1
ATOM 2336 C CA . LEU A 1 281 ? -17.467 2.131 24.002 1.00 88.31 281 LEU A CA 1
ATOM 2337 C C . LEU A 1 281 ? -16.710 1.694 22.741 1.00 88.31 281 LEU A C 1
ATOM 2339 O O . LEU A 1 281 ? -16.916 0.585 22.245 1.00 88.31 281 LEU A O 1
ATOM 2343 N N . ARG A 1 282 ? -15.795 2.541 22.271 1.00 86.94 282 ARG A N 1
ATOM 2344 C CA . ARG A 1 282 ? -14.860 2.261 21.175 1.00 86.94 282 ARG A CA 1
ATOM 2345 C C . ARG A 1 282 ? -13.436 2.559 21.605 1.00 86.94 282 ARG A C 1
ATOM 2347 O O . ARG A 1 282 ? -13.187 3.590 22.229 1.00 86.94 282 ARG A O 1
ATOM 2354 N N . ILE A 1 283 ? -12.514 1.681 21.234 1.00 84.62 283 ILE A N 1
ATOM 2355 C CA . ILE A 1 283 ? -11.082 1.857 21.467 1.00 84.62 283 ILE A CA 1
ATOM 2356 C C . ILE A 1 283 ? -10.391 1.994 20.126 1.00 84.62 283 ILE A C 1
ATOM 2358 O O . ILE A 1 283 ? -10.455 1.094 19.290 1.00 84.62 283 ILE A O 1
ATOM 2362 N N . TYR A 1 284 ? -9.693 3.108 19.964 1.00 81.38 284 TYR A N 1
ATOM 2363 C CA . TYR A 1 284 ? -8.822 3.360 18.834 1.00 81.38 284 TYR A CA 1
ATOM 2364 C C . TYR A 1 284 ? -7.368 3.305 19.283 1.00 81.38 284 TYR A C 1
ATOM 2366 O O . TYR A 1 284 ? -7.036 3.808 20.357 1.00 81.38 284 TYR A O 1
ATOM 2374 N N . ALA A 1 285 ? -6.504 2.735 18.453 1.00 80.75 285 ALA A N 1
ATOM 2375 C CA . ALA A 1 285 ? -5.069 2.704 18.692 1.00 80.75 285 ALA A CA 1
ATOM 2376 C C . ALA A 1 285 ? -4.297 3.195 17.470 1.00 80.75 285 ALA A C 1
ATOM 2378 O O . ALA A 1 285 ? -4.682 2.911 16.336 1.00 80.75 285 ALA A O 1
ATOM 2379 N N . LYS A 1 286 ? -3.196 3.904 17.713 1.00 80.56 286 LYS A N 1
ATOM 2380 C CA . LYS A 1 286 ? -2.211 4.302 16.708 1.00 80.56 286 LYS A CA 1
ATOM 2381 C C . LYS A 1 286 ? -0.833 3.794 17.150 1.00 80.56 286 LYS A C 1
ATOM 2383 O O . LYS A 1 286 ? -0.270 4.366 18.082 1.00 80.56 286 LYS A O 1
ATOM 2388 N N . PRO A 1 287 ? -0.280 2.741 16.530 1.00 76.25 287 PRO A N 1
ATOM 2389 C CA . PRO A 1 287 ? 1.060 2.275 16.867 1.00 76.25 287 PRO A CA 1
ATOM 2390 C C . PRO A 1 287 ? 2.122 3.303 16.449 1.00 76.25 287 PRO A C 1
ATOM 2392 O O . PRO A 1 287 ? 1.992 3.956 15.412 1.00 76.25 287 PRO A O 1
ATOM 2395 N N . LYS A 1 288 ? 3.182 3.448 17.246 1.00 76.00 288 LYS A N 1
ATOM 2396 C CA . LYS A 1 288 ? 4.308 4.348 16.956 1.00 76.00 288 LYS A CA 1
ATOM 2397 C C . LYS A 1 288 ? 5.329 3.634 16.073 1.00 76.00 288 LYS A C 1
ATOM 2399 O O . LYS A 1 288 ? 6.300 3.064 16.558 1.00 76.00 288 LYS A O 1
ATOM 2404 N N . VAL A 1 289 ? 5.074 3.608 14.771 1.00 69.44 289 VAL A N 1
ATOM 2405 C CA . VAL A 1 289 ? 5.904 2.887 13.786 1.00 69.44 289 VAL A CA 1
ATOM 2406 C C . VAL A 1 289 ? 6.438 3.817 12.700 1.00 69.44 289 VAL A C 1
ATOM 2408 O O . VAL A 1 289 ? 6.445 3.474 11.532 1.00 69.44 289 VAL A O 1
ATOM 2411 N N . GLU A 1 290 ? 6.868 5.026 13.051 1.00 64.19 290 GLU A N 1
ATOM 2412 C CA . GLU A 1 290 ? 7.458 5.925 12.051 1.00 64.19 290 GLU A CA 1
ATOM 2413 C C . GLU A 1 290 ? 8.665 5.272 11.346 1.00 64.19 290 GLU A C 1
ATOM 2415 O O . GLU A 1 290 ? 9.426 4.554 12.001 1.00 64.19 290 GLU A O 1
ATOM 2420 N N . PRO A 1 291 ? 8.855 5.507 10.033 1.00 52.12 291 PRO A N 1
ATOM 2421 C CA . PRO A 1 291 ? 8.162 6.475 9.171 1.00 52.12 291 PRO A CA 1
ATOM 2422 C C . PRO A 1 291 ? 6.881 5.970 8.461 1.00 52.12 291 PRO A C 1
ATOM 2424 O O . PRO A 1 291 ? 6.456 6.602 7.501 1.00 52.12 291 PRO A O 1
ATOM 2427 N N . VAL A 1 292 ? 6.222 4.883 8.894 1.00 60.22 292 VAL A N 1
ATOM 2428 C CA . VAL A 1 292 ? 4.998 4.377 8.224 1.00 60.22 292 VAL A CA 1
ATOM 2429 C C . VAL A 1 292 ? 3.690 5.044 8.680 1.00 60.22 292 VAL A C 1
ATOM 2431 O O . VAL A 1 292 ? 3.570 5.540 9.803 1.00 60.22 292 VAL A O 1
ATOM 2434 N N . PHE A 1 293 ? 2.671 5.009 7.804 1.00 58.69 293 PHE A N 1
ATOM 2435 C CA . PHE A 1 293 ? 1.314 5.560 7.986 1.00 58.69 293 PHE A CA 1
ATOM 2436 C C . PHE A 1 293 ? 0.442 4.821 9.018 1.00 58.69 293 PHE A C 1
ATOM 2438 O O . PHE A 1 293 ? -0.712 4.478 8.760 1.00 58.69 293 PHE A O 1
ATOM 2445 N N . ALA A 1 294 ? 0.942 4.604 10.230 1.00 60.81 294 ALA A N 1
ATOM 2446 C CA . ALA A 1 294 ? 0.067 4.211 11.323 1.00 60.81 294 ALA A CA 1
ATOM 2447 C C . ALA A 1 294 ? -0.810 5.391 11.750 1.00 60.81 294 ALA A C 1
ATOM 2449 O O . ALA A 1 294 ? -0.321 6.461 12.117 1.00 60.81 294 ALA A O 1
ATOM 2450 N N . VAL A 1 295 ? -2.123 5.193 11.743 1.00 62.12 295 VAL A N 1
ATOM 2451 C CA . VAL A 1 295 ? -3.117 6.165 12.222 1.00 62.12 295 VAL A CA 1
ATOM 2452 C C . VAL A 1 295 ? -4.073 5.492 13.205 1.00 62.12 295 VAL A C 1
ATOM 2454 O O . VAL A 1 295 ? -4.004 4.283 13.429 1.00 62.12 295 VAL A O 1
ATOM 2457 N N . TYR A 1 296 ? -4.930 6.284 13.854 1.00 70.38 296 TYR A N 1
ATOM 2458 C CA . TYR A 1 296 ? -5.880 5.752 14.829 1.00 70.38 296 TYR A CA 1
ATOM 2459 C C . TYR A 1 296 ? -6.887 4.830 14.146 1.00 70.38 296 TYR A C 1
ATOM 2461 O O . TYR A 1 296 ? -7.721 5.293 13.376 1.00 70.38 296 TYR A O 1
ATOM 2469 N N . SER A 1 297 ? -6.837 3.548 14.491 1.00 69.12 297 SER A N 1
ATOM 2470 C CA . SER A 1 297 ? -7.731 2.515 13.968 1.00 69.12 297 SER A CA 1
ATOM 2471 C C . SER A 1 297 ? -8.533 1.870 15.081 1.00 69.12 297 SER A C 1
ATOM 2473 O O . SER A 1 297 ? -8.043 1.735 16.202 1.00 69.12 297 SER A O 1
ATOM 2475 N N . LEU A 1 298 ? -9.772 1.481 14.782 1.00 74.56 298 LEU A N 1
ATOM 2476 C CA . LEU A 1 298 ? -10.642 0.801 15.738 1.00 74.56 298 LEU A CA 1
ATOM 2477 C C . LEU A 1 298 ? -10.083 -0.595 16.046 1.00 74.56 298 LEU A C 1
ATOM 2479 O O . LEU A 1 298 ? -10.052 -1.453 15.168 1.00 74.56 298 LEU A O 1
ATOM 2483 N N . VAL A 1 299 ? -9.672 -0.825 17.294 1.00 77.12 299 VAL A N 1
ATOM 2484 C CA . VAL A 1 299 ? -9.086 -2.104 17.744 1.00 77.12 299 VAL A CA 1
ATOM 2485 C C . VAL A 1 299 ? -10.019 -2.915 18.639 1.00 77.12 299 VAL A C 1
ATOM 2487 O O . VAL A 1 299 ? -9.840 -4.122 18.774 1.00 77.12 299 VAL A O 1
ATOM 2490 N N . ALA A 1 300 ? -11.020 -2.276 19.252 1.00 82.50 300 ALA A N 1
ATOM 2491 C CA . ALA A 1 300 ? -12.031 -2.965 20.047 1.00 82.50 300 ALA A CA 1
ATOM 2492 C C . ALA A 1 300 ? -13.323 -2.146 20.192 1.00 82.50 300 ALA A C 1
ATOM 2494 O O . ALA A 1 300 ? -13.301 -0.915 20.273 1.00 82.50 300 ALA A O 1
ATOM 2495 N N . GLU A 1 301 ? -14.448 -2.853 20.309 1.00 86.06 301 GLU A N 1
ATOM 2496 C CA . GLU A 1 301 ? -15.764 -2.302 20.648 1.00 86.06 301 GLU A CA 1
ATOM 2497 C C . GLU A 1 301 ? -16.339 -3.013 21.878 1.00 86.06 301 GLU A C 1
ATOM 2499 O O . GLU A 1 301 ? -16.080 -4.197 22.125 1.00 86.06 301 GLU A O 1
ATOM 2504 N N . GLY A 1 302 ? -17.117 -2.291 22.683 1.00 87.75 302 GLY A N 1
ATOM 2505 C CA . GLY A 1 302 ? -17.668 -2.837 23.917 1.00 87.75 302 GLY A CA 1
ATOM 2506 C C . GLY A 1 302 ? -18.774 -2.007 24.554 1.00 87.75 302 GLY A C 1
ATOM 2507 O O . GLY A 1 302 ? -19.281 -1.033 23.991 1.00 87.75 302 GLY A O 1
ATOM 2508 N N . LYS A 1 303 ? -19.165 -2.433 25.756 1.00 88.75 303 LYS A N 1
ATOM 2509 C CA . LYS A 1 303 ? -20.118 -1.748 26.628 1.00 88.75 303 LYS A CA 1
ATOM 2510 C C . LYS A 1 303 ? -19.431 -1.295 27.910 1.00 88.75 303 LYS A C 1
ATOM 2512 O O . LYS A 1 303 ? -18.813 -2.099 28.603 1.00 88.75 303 LYS A O 1
ATOM 2517 N N . LEU A 1 304 ? -19.588 -0.024 28.242 1.00 85.69 304 LEU A N 1
ATOM 2518 C CA . LEU A 1 304 ? -19.313 0.551 29.547 1.00 85.69 304 LEU A CA 1
ATOM 2519 C C . LEU A 1 304 ? -20.624 0.581 30.342 1.00 85.69 304 LEU A C 1
ATOM 2521 O O . LEU A 1 304 ? -21.536 1.345 30.021 1.00 85.69 304 LEU A O 1
ATOM 2525 N N . MET A 1 305 ? -20.718 -0.254 31.376 1.00 82.19 305 MET A N 1
ATOM 2526 C CA . MET A 1 305 ? -21.875 -0.346 32.272 1.00 82.19 305 MET A CA 1
ATOM 2527 C C . MET A 1 305 ? -21.403 -0.220 33.718 1.00 82.19 305 MET A C 1
ATOM 2529 O O . MET A 1 305 ? -20.623 -1.043 34.189 1.00 82.19 305 MET A O 1
ATOM 2533 N N . ASN A 1 306 ? -21.878 0.798 34.442 1.00 77.38 306 ASN A N 1
ATOM 2534 C CA . ASN A 1 306 ? -21.555 1.017 35.860 1.00 77.38 306 ASN A CA 1
ATOM 2535 C C . ASN A 1 306 ? -20.039 1.011 36.168 1.00 77.38 306 ASN A C 1
ATOM 2537 O O . ASN A 1 306 ? -19.611 0.489 37.193 1.00 77.38 306 ASN A O 1
ATOM 2541 N N . GLY A 1 307 ? -19.221 1.558 35.262 1.00 75.19 307 GLY A N 1
ATOM 2542 C CA . GLY A 1 307 ? -17.759 1.602 35.402 1.00 75.19 307 GLY A CA 1
ATOM 2543 C C . GLY A 1 307 ? -17.026 0.310 35.024 1.00 75.19 307 GLY A C 1
ATOM 2544 O O . GLY A 1 307 ? -15.798 0.301 35.038 1.00 75.19 307 GLY A O 1
ATOM 2545 N N . ASN A 1 308 ? -17.748 -0.748 34.645 1.00 82.69 308 ASN A N 1
ATOM 2546 C CA . ASN A 1 308 ? -17.172 -1.980 34.116 1.00 82.69 308 ASN A CA 1
ATOM 2547 C C . ASN A 1 308 ? -17.215 -1.979 32.590 1.00 82.69 308 ASN A C 1
ATOM 2549 O O . ASN A 1 308 ? -18.231 -1.624 31.986 1.00 82.69 308 ASN A O 1
ATOM 2553 N N . ILE A 1 309 ? -16.112 -2.406 31.980 1.00 87.06 309 ILE A N 1
ATOM 2554 C CA . ILE A 1 309 ? -15.967 -2.505 30.532 1.00 87.06 309 ILE A CA 1
ATOM 2555 C C . ILE A 1 309 ? -16.107 -3.966 30.119 1.00 87.06 309 ILE A C 1
ATOM 2557 O O . ILE A 1 309 ? -15.413 -4.842 30.632 1.00 87.06 309 ILE A O 1
ATOM 2561 N N . GLN A 1 310 ? -17.005 -4.223 29.175 1.00 85.75 310 GLN A N 1
ATOM 2562 C CA . GLN A 1 310 ? -17.199 -5.526 28.561 1.00 85.75 310 GLN A CA 1
ATOM 2563 C C . GLN A 1 310 ? -16.972 -5.414 27.057 1.00 85.75 310 GLN A C 1
ATOM 2565 O O . GLN A 1 310 ? -17.760 -4.787 26.352 1.00 85.75 310 GLN A O 1
ATOM 2570 N N . PHE A 1 311 ? -15.910 -6.045 26.565 1.00 85.25 311 PHE A N 1
ATOM 2571 C CA . PHE A 1 311 ? -15.628 -6.110 25.134 1.00 85.25 311 PHE A CA 1
ATOM 2572 C C . PHE A 1 311 ? -16.490 -7.145 24.428 1.00 85.25 311 PHE A C 1
ATOM 2574 O O . PHE A 1 311 ? -16.880 -8.164 25.013 1.00 85.25 311 PHE A O 1
ATOM 2581 N N . TYR A 1 312 ? -16.750 -6.882 23.151 1.00 71.56 312 TYR A N 1
ATOM 2582 C CA . TYR A 1 312 ? -17.168 -7.922 22.231 1.00 71.56 312 TYR A CA 1
ATOM 2583 C C . TYR A 1 312 ? -16.073 -8.994 22.142 1.00 71.56 312 TYR A C 1
ATOM 2585 O O . TYR A 1 312 ? -14.892 -8.690 21.993 1.00 71.56 312 TYR A O 1
ATOM 2593 N N . SER A 1 313 ? -16.474 -10.254 22.269 1.00 61.62 313 SER A N 1
ATOM 2594 C CA . SER A 1 313 ? -15.620 -11.417 22.051 1.00 61.62 313 SER A CA 1
ATOM 2595 C C . SER A 1 313 ? -16.443 -12.403 21.225 1.00 61.62 313 SER A C 1
ATOM 2597 O O . SER A 1 313 ? -17.522 -12.792 21.688 1.00 61.62 313 SER A O 1
ATOM 2599 N N . PRO A 1 314 ? -15.978 -12.788 20.023 1.00 48.00 314 PRO A N 1
ATOM 2600 C CA . PRO A 1 314 ? -16.644 -13.797 19.200 1.00 48.00 314 PRO A CA 1
ATOM 2601 C C . PRO A 1 314 ? -16.876 -15.114 19.959 1.00 48.00 314 PRO A C 1
ATOM 2603 O O . PRO A 1 314 ? -17.886 -15.779 19.749 1.00 48.00 314 PRO A O 1
ATOM 2606 N N . ASP A 1 315 ? -16.008 -15.430 20.925 1.00 43.94 315 ASP A N 1
ATOM 2607 C CA . ASP A 1 315 ? -16.048 -16.667 21.713 1.00 43.94 315 ASP A CA 1
ATOM 2608 C C . ASP A 1 315 ? -17.202 -16.739 22.728 1.00 43.94 315 ASP A C 1
ATOM 2610 O O . ASP A 1 315 ? -17.385 -17.762 23.385 1.00 43.94 315 ASP A O 1
ATOM 2614 N N . LYS A 1 316 ? -17.994 -15.669 22.899 1.00 37.25 316 LYS A N 1
ATOM 2615 C CA . LYS A 1 316 ? -19.111 -15.647 23.863 1.00 37.25 316 LYS A CA 1
ATOM 2616 C C . LYS A 1 316 ? -20.474 -16.029 23.285 1.00 37.25 316 LYS A C 1
ATOM 2618 O O . LYS A 1 316 ? -21.423 -16.099 24.058 1.00 37.25 316 LYS A O 1
ATOM 2623 N N . ASN A 1 317 ? -20.573 -16.315 21.984 1.00 30.55 317 ASN A N 1
ATOM 2624 C CA . ASN A 1 317 ? -21.818 -16.735 21.328 1.00 30.55 317 ASN A CA 1
ATOM 2625 C C . ASN A 1 317 ? -21.645 -18.020 20.497 1.00 30.55 317 ASN A C 1
ATOM 2627 O O . ASN A 1 317 ? -22.032 -18.070 19.331 1.00 30.55 317 ASN A O 1
ATOM 2631 N N . ILE A 1 318 ? -21.115 -19.078 21.112 1.00 26.64 318 ILE A N 1
ATOM 2632 C CA . ILE A 1 318 ? -21.380 -20.449 20.659 1.00 26.64 318 ILE A CA 1
ATOM 2633 C C . ILE A 1 318 ? -22.274 -21.093 21.732 1.00 26.64 318 ILE A C 1
ATOM 2635 O O . ILE A 1 318 ? -21.777 -21.321 22.838 1.00 26.64 318 ILE A O 1
ATOM 2639 N N . PRO A 1 319 ? -23.587 -21.286 21.489 1.00 32.19 319 PRO A N 1
ATOM 2640 C CA . PRO A 1 319 ? -24.402 -22.168 22.323 1.00 32.19 319 PRO A CA 1
ATOM 2641 C C . PRO A 1 319 ? -23.917 -23.621 22.276 1.00 32.19 319 PRO A C 1
ATOM 2643 O O . PRO A 1 319 ? -23.385 -24.040 21.221 1.00 32.19 319 PRO A O 1
#

Radius of gyration: 21.64 Å; chains: 1; bounding box: 54×50×62 Å

pLDDT: mean 77.07, std 13.41, range [26.64, 93.44]